Protein AF-A0A8H7WN00-F1 (afdb_monomer_lite)

Secondary structure (DSSP, 8-state):
--SSPPTT-TTHHHHHHHHHHHHHTT-TTS-EEEE-TT-HHHHHHHHHHS-TTSSS----EEEEEEEEESSSHHHHHS-HHHHHHHGGGTTGGGTTTSS-TTTT-S--EEEEEEEEEE-HHHHTTS-GGGHHHHHHHHHHHHHHHHHHHSS-EEES-S--SSS--GGG-HHHHHHTTSS---GGGG--HHHHHHHHHHHHHHHHHHHHHHHHHHHHHHHHHSTT----HHHHHHHHHHHHHHHHHHHHTTTTTTT-TTT--S-----SSHHHHHHHHHHHT---STTHHHHHHHHHHHHHHHHHHHT-

Radius of gyration: 21.71 Å; chains: 1; bounding box: 62×52×57 Å

pLDDT: mean 93.41, std 6.83, range [60.22, 98.75]

Foldseek 3Di:
DDPLDAAPDPCQLVVVLVVLVVVLVPPLAAAAEDECNQPVLVVLVSQQVPQCPDPGRNHHYEYEYEDDLAPDPVSLVEALVVVLVCLVCPPVSCPQLDDFCPRNRQYAYEHAEDWLDYYPSNVVVDDPVCVLVSSLSSQDSNQVSCVVGHLYYQYQPCADPPGCNPRNHPSVCVVSNSHDHPPQQQAFLVLLVVLLVVCVVCVVVLLVVLLVVVCVVCCVVPPPDDADSVLLSQLLVVLLVVQSCQQCCLSVCVVHPVSNGGGGGGRGSVSSVLSVVLVVVVDDDDRSRSNSNSNVSNNVSSCVSSVD

Structure (mmCIF, N/CA/C/O backbone):
data_AF-A0A8H7WN00-F1
#
_entry.id   AF-A0A8H7WN00-F1
#
loop_
_atom_site.group_PDB
_atom_site.id
_atom_site.type_symbol
_atom_site.label_atom_id
_atom_site.label_alt_id
_atom_site.label_comp_id
_atom_site.label_asym_id
_atom_site.label_entity_id
_atom_site.label_seq_id
_atom_site.pdbx_PDB_ins_code
_atom_site.Cartn_x
_atom_site.Cartn_y
_atom_site.Cartn_z
_atom_site.occupancy
_atom_site.B_iso_or_equiv
_atom_site.auth_seq_id
_atom_site.auth_comp_id
_atom_site.auth_asym_id
_atom_site.auth_atom_id
_atom_site.pdbx_PDB_model_num
ATOM 1 N N . ILE A 1 1 ? -13.847 -11.706 -2.036 1.00 94.50 1 ILE A N 1
ATOM 2 C CA . ILE A 1 1 ? -14.430 -13.018 -2.407 1.00 94.50 1 ILE A CA 1
ATOM 3 C C . ILE A 1 1 ? -15.392 -13.454 -1.311 1.00 94.50 1 ILE A C 1
ATOM 5 O O . ILE A 1 1 ? -16.588 -13.475 -1.560 1.00 94.50 1 ILE A O 1
ATOM 9 N N . VAL A 1 2 ? -14.895 -13.723 -0.102 1.00 96.56 2 VAL A N 1
ATOM 10 C CA . VAL A 1 2 ? -15.694 -14.001 1.103 1.00 96.56 2 VAL A CA 1
ATOM 11 C C . VAL A 1 2 ? -15.162 -13.122 2.234 1.00 96.56 2 VAL A C 1
ATOM 13 O O . VAL A 1 2 ? -13.945 -12.971 2.337 1.00 96.56 2 VAL A O 1
ATOM 16 N N . ASN A 1 3 ? -16.062 -12.524 3.023 1.00 97.44 3 ASN A N 1
ATOM 17 C CA . ASN A 1 3 ? -15.701 -11.734 4.202 1.00 97.44 3 ASN A CA 1
ATOM 18 C C . ASN A 1 3 ? -15.364 -12.651 5.382 1.00 97.44 3 ASN A C 1
ATOM 20 O O . ASN A 1 3 ? -16.066 -13.645 5.561 1.00 97.44 3 ASN A O 1
ATOM 24 N N . GLU A 1 4 ? -14.341 -12.298 6.167 1.00 96.94 4 GLU A N 1
ATOM 25 C CA . GLU A 1 4 ? -13.955 -12.977 7.419 1.00 96.94 4 GLU A CA 1
ATOM 26 C C . GLU A 1 4 ? -14.060 -14.508 7.351 1.00 96.94 4 GLU A C 1
ATOM 28 O O . GLU A 1 4 ? -14.779 -15.152 8.122 1.00 96.94 4 GLU A O 1
ATOM 33 N N . ALA A 1 5 ? -13.364 -15.104 6.379 1.00 97.00 5 ALA A N 1
ATOM 34 C CA . ALA A 1 5 ? -13.396 -16.546 6.203 1.00 97.00 5 ALA A CA 1
ATOM 35 C C . ALA A 1 5 ? -12.956 -17.254 7.494 1.00 97.00 5 ALA A C 1
ATOM 37 O O . ALA A 1 5 ? -12.095 -16.782 8.240 1.00 97.00 5 ALA A O 1
ATOM 38 N N . THR A 1 6 ? -13.570 -18.400 7.783 1.00 95.62 6 THR A N 1
ATOM 39 C CA . THR A 1 6 ? -13.264 -19.142 9.006 1.00 95.62 6 THR A CA 1
ATOM 40 C C . THR A 1 6 ? -11.813 -19.622 8.986 1.00 95.62 6 THR A C 1
ATOM 42 O O . THR A 1 6 ? -11.362 -20.234 8.017 1.00 95.62 6 THR A O 1
ATOM 45 N N . HIS A 1 7 ? -11.093 -19.371 10.079 1.00 94.62 7 HIS A N 1
ATOM 46 C CA . HIS A 1 7 ? -9.711 -19.807 10.248 1.00 94.62 7 HIS A CA 1
ATOM 47 C C . HIS A 1 7 ? -9.571 -21.322 10.017 1.00 94.62 7 HIS A C 1
ATOM 49 O O . HIS A 1 7 ? -10.347 -22.115 10.554 1.00 94.62 7 HIS A O 1
ATOM 55 N N . ASN A 1 8 ? -8.571 -21.721 9.223 1.00 92.69 8 ASN A N 1
ATOM 56 C CA . ASN A 1 8 ? -8.314 -23.110 8.817 1.00 92.69 8 ASN A CA 1
ATOM 57 C C . ASN A 1 8 ? -9.504 -23.834 8.151 1.00 92.69 8 ASN A C 1
ATOM 59 O O . ASN A 1 8 ? -9.601 -25.059 8.235 1.00 92.69 8 ASN A O 1
ATOM 63 N N . ALA A 1 9 ? -10.400 -23.110 7.472 1.00 95.81 9 ALA A N 1
ATOM 64 C CA . ALA A 1 9 ? -11.473 -23.732 6.702 1.00 95.81 9 ALA A CA 1
ATOM 65 C C . ALA A 1 9 ? -10.924 -24.668 5.608 1.00 95.81 9 ALA A C 1
ATOM 67 O O . ALA A 1 9 ? -10.105 -24.279 4.767 1.00 95.81 9 ALA A O 1
ATOM 68 N N . GLU A 1 10 ? -11.405 -25.913 5.604 1.00 96.25 10 GLU A N 1
ATOM 69 C CA . GLU A 1 10 ? -11.028 -26.911 4.607 1.00 96.25 10 GLU A CA 1
ATOM 70 C C . GLU A 1 10 ? -11.405 -26.435 3.196 1.00 96.25 10 GLU A C 1
ATOM 72 O O . GLU A 1 10 ? -12.505 -25.941 2.956 1.00 96.25 10 GLU A O 1
ATOM 77 N N . GLY A 1 11 ? -10.470 -26.554 2.250 1.00 95.81 11 GLY A N 1
ATOM 78 C CA . GLY A 1 11 ? -10.702 -26.186 0.852 1.00 95.81 11 GLY A CA 1
ATOM 79 C C . GLY A 1 11 ? -10.784 -24.681 0.566 1.00 95.81 11 GLY A C 1
ATOM 80 O O . GLY A 1 11 ? -10.957 -24.319 -0.594 1.00 95.81 11 GLY A O 1
ATOM 81 N N . MET A 1 12 ? -10.601 -23.795 1.554 1.00 96.88 12 MET A N 1
ATOM 82 C CA . MET A 1 12 ? -10.738 -22.338 1.376 1.00 96.88 12 MET A CA 1
ATOM 83 C C . MET A 1 12 ? -9.890 -21.782 0.223 1.00 96.88 12 MET A C 1
ATOM 85 O O . MET A 1 12 ? -10.403 -21.092 -0.655 1.00 96.88 12 MET A O 1
ATOM 89 N N . TYR A 1 13 ? -8.598 -22.116 0.180 1.00 95.25 13 TYR A N 1
ATOM 90 C CA . TYR A 1 13 ? -7.713 -21.649 -0.890 1.00 95.25 13 TYR A CA 1
ATOM 91 C C . TYR A 1 13 ? -8.034 -22.282 -2.251 1.00 95.25 13 TYR A C 1
ATOM 93 O O . TYR A 1 13 ? -7.852 -21.633 -3.276 1.00 95.25 13 TYR A O 1
ATOM 101 N N . ALA A 1 14 ? -8.555 -23.514 -2.281 1.00 95.00 14 ALA A N 1
ATOM 102 C CA . ALA A 1 14 ? -9.029 -24.129 -3.522 1.00 95.00 14 ALA A CA 1
ATOM 103 C C . ALA A 1 14 ? -10.274 -23.402 -4.054 1.00 95.00 14 ALA A C 1
ATOM 105 O O . ALA A 1 14 ? -10.347 -23.098 -5.241 1.00 95.00 14 ALA A O 1
ATOM 106 N N . PHE A 1 15 ? -11.196 -23.033 -3.161 1.00 96.44 15 PHE A N 1
ATOM 107 C CA . PHE A 1 15 ? -12.345 -22.198 -3.494 1.00 96.44 15 PHE A CA 1
ATOM 108 C C . PHE A 1 15 ? -11.920 -20.811 -4.007 1.00 96.44 15 PHE A C 1
ATOM 110 O O . PHE A 1 15 ? -12.461 -20.339 -5.006 1.00 96.44 15 PHE A O 1
ATOM 117 N N . TYR A 1 16 ? -10.919 -20.170 -3.391 1.00 95.88 16 TYR A N 1
ATOM 118 C CA . TYR A 1 16 ? -10.359 -18.920 -3.917 1.00 95.88 16 TYR A CA 1
ATOM 119 C C . TYR A 1 16 ? -9.787 -19.097 -5.330 1.00 95.88 16 TYR A C 1
ATOM 121 O O . TYR A 1 16 ? -10.091 -18.283 -6.199 1.00 95.88 16 TYR A O 1
ATOM 129 N N . GLU A 1 17 ? -9.030 -20.166 -5.600 1.00 93.19 17 GLU A N 1
ATOM 130 C CA . GLU A 1 17 ? -8.538 -20.461 -6.956 1.00 93.19 17 GLU A CA 1
ATOM 131 C C . GLU A 1 17 ? -9.669 -20.698 -7.966 1.00 93.19 17 GLU A C 1
ATOM 133 O O . GLU A 1 17 ? -9.582 -20.233 -9.104 1.00 93.19 17 GLU A O 1
ATOM 138 N N . ASP A 1 18 ? -10.739 -21.393 -7.575 1.00 94.69 18 ASP A N 1
ATOM 139 C CA . ASP A 1 18 ? -11.909 -21.614 -8.431 1.00 94.69 18 ASP A CA 1
ATOM 140 C C . ASP A 1 18 ? -12.580 -20.298 -8.821 1.00 94.69 18 ASP A C 1
ATOM 142 O O . ASP A 1 18 ? -12.849 -20.068 -10.002 1.00 94.69 18 ASP A O 1
ATOM 146 N N . VAL A 1 19 ? -12.783 -19.401 -7.853 1.00 95.69 19 VAL A N 1
ATOM 147 C CA . VAL A 1 19 ? -13.365 -18.077 -8.103 1.00 95.69 19 VAL A CA 1
ATOM 148 C C . VAL A 1 19 ? -12.446 -17.231 -8.982 1.00 95.69 19 VAL A C 1
ATOM 150 O O . VAL A 1 19 ? -12.920 -16.612 -9.932 1.00 95.69 19 VAL A O 1
ATOM 153 N N . VAL A 1 20 ? -11.135 -17.225 -8.718 1.00 93.56 20 VAL A N 1
ATOM 154 C CA . VAL A 1 20 ? -10.167 -16.497 -9.553 1.00 93.56 20 VAL A CA 1
ATOM 155 C C . VAL A 1 20 ? -10.193 -17.026 -10.991 1.00 93.56 20 VAL A C 1
ATOM 157 O O . VAL A 1 20 ? -10.271 -16.231 -11.925 1.00 93.56 20 VAL A O 1
ATOM 160 N N . ARG A 1 21 ? -10.188 -18.351 -11.190 1.00 92.00 21 ARG A N 1
ATOM 161 C CA . ARG A 1 21 ? -10.299 -18.965 -12.525 1.00 92.00 21 ARG A CA 1
ATOM 162 C C . ARG A 1 21 ? -11.590 -18.594 -13.234 1.00 92.00 21 ARG A C 1
ATOM 164 O O . ARG A 1 21 ? -11.557 -18.376 -14.441 1.00 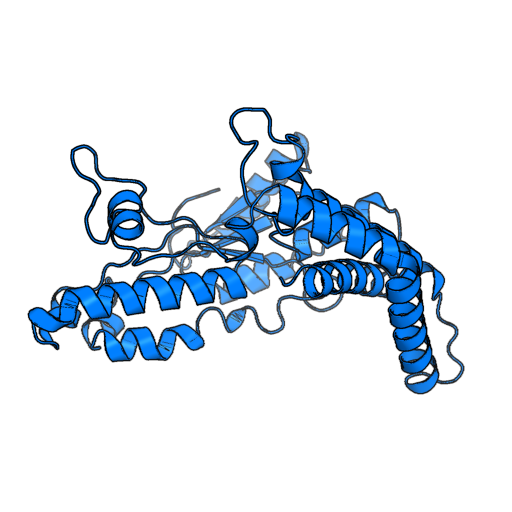92.00 21 ARG A O 1
ATOM 171 N N . GLU A 1 22 ? -12.706 -18.561 -12.517 1.00 94.88 22 GLU A N 1
ATOM 172 C CA . GLU A 1 22 ? -13.990 -18.223 -13.118 1.00 94.88 22 GLU A CA 1
ATOM 173 C C . GLU A 1 22 ? -14.041 -16.750 -13.530 1.00 94.88 22 GLU A C 1
ATOM 175 O O . GLU A 1 22 ? -14.368 -16.463 -14.676 1.00 94.88 22 GLU A O 1
ATOM 180 N N . VAL A 1 23 ? -13.632 -15.817 -12.664 1.00 94.88 23 VAL A N 1
ATOM 181 C CA . VAL A 1 23 ? -13.605 -14.382 -13.003 1.00 94.88 23 VAL A CA 1
ATOM 182 C C . VAL A 1 23 ? -12.651 -14.098 -14.166 1.00 94.88 23 VAL A C 1
ATOM 184 O O . VAL A 1 23 ? -13.000 -13.336 -15.066 1.00 94.88 23 VAL A O 1
ATOM 187 N N . ALA A 1 24 ? -11.491 -14.758 -14.206 1.00 91.88 24 ALA A N 1
ATOM 188 C CA . ALA A 1 24 ? -10.506 -14.606 -15.276 1.00 91.88 24 ALA A CA 1
ATOM 189 C C . ALA A 1 24 ? -11.047 -14.926 -16.675 1.00 91.88 24 ALA A C 1
ATOM 191 O O . ALA A 1 24 ? -10.579 -14.359 -17.659 1.00 91.88 24 ALA A O 1
ATOM 192 N N . ARG A 1 25 ? -12.043 -15.819 -16.783 1.00 92.69 25 ARG A N 1
ATOM 193 C CA . ARG A 1 25 ? -12.701 -16.132 -18.066 1.00 92.69 25 ARG A CA 1
ATOM 194 C C . ARG A 1 25 ? -13.445 -14.935 -18.650 1.00 92.69 25 ARG A C 1
ATOM 196 O O . ARG A 1 25 ? -13.684 -14.907 -19.854 1.00 92.69 25 ARG A O 1
ATOM 203 N N . TRP A 1 26 ? -13.818 -13.984 -17.799 1.00 94.12 26 TRP A N 1
ATOM 204 C CA . TRP A 1 26 ? -14.563 -12.787 -18.164 1.00 94.12 26 TRP A CA 1
ATOM 205 C C . TRP A 1 26 ? -13.652 -11.568 -18.250 1.00 94.12 26 TRP A C 1
ATOM 207 O O . TRP A 1 26 ? -13.698 -10.844 -19.241 1.00 94.12 26 TRP A O 1
ATOM 217 N N . ASP A 1 27 ? -12.822 -11.352 -17.228 1.00 91.62 27 ASP A N 1
ATOM 218 C CA . ASP A 1 27 ? -11.903 -10.221 -17.168 1.00 91.62 27 ASP A CA 1
ATOM 219 C C . ASP A 1 27 ? -10.721 -10.511 -16.226 1.00 91.62 27 ASP A C 1
ATOM 221 O O . ASP A 1 27 ? -10.849 -10.527 -14.998 1.00 91.62 27 ASP A O 1
ATOM 225 N N . GLU A 1 28 ? -9.537 -10.715 -16.811 1.00 89.56 28 GLU A N 1
ATOM 226 C CA . GLU A 1 28 ? -8.283 -10.937 -16.077 1.00 89.56 28 GLU A CA 1
ATOM 227 C C . GLU A 1 28 ? -7.739 -9.668 -15.392 1.00 89.56 28 GLU A C 1
ATOM 229 O O . GLU A 1 28 ? -6.763 -9.748 -14.646 1.00 89.56 28 GLU A O 1
ATOM 234 N N . SER A 1 29 ? -8.321 -8.491 -15.642 1.00 87.06 29 SER A N 1
ATOM 235 C CA . SER A 1 29 ? -7.868 -7.218 -15.068 1.00 87.06 29 SER A CA 1
ATOM 236 C C . SER A 1 29 ? -8.534 -6.868 -13.735 1.00 87.06 29 SER A C 1
ATOM 238 O O . SER A 1 29 ? -8.013 -6.026 -13.000 1.00 87.06 29 SER A O 1
ATOM 240 N N . ILE A 1 30 ? -9.649 -7.524 -13.390 1.00 91.75 30 ILE A N 1
ATOM 241 C CA . ILE A 1 30 ? -10.391 -7.244 -12.155 1.00 91.75 30 ILE A CA 1
ATOM 242 C C . ILE A 1 30 ? -9.562 -7.683 -10.937 1.00 91.75 30 ILE A C 1
ATOM 244 O O . ILE A 1 30 ? -9.227 -8.870 -10.835 1.00 91.75 30 ILE A O 1
ATOM 248 N N . PRO A 1 31 ? -9.260 -6.772 -9.990 1.00 92.38 31 PRO A N 1
ATOM 249 C CA . PRO A 1 31 ? -8.617 -7.135 -8.737 1.00 92.38 31 PRO A CA 1
ATOM 250 C C . PRO A 1 31 ? -9.580 -7.907 -7.831 1.00 92.38 31 PRO A C 1
ATOM 252 O O . PRO A 1 31 ? -10.729 -7.513 -7.627 1.00 92.38 31 PRO A O 1
ATOM 255 N N . LEU A 1 32 ? -9.094 -9.003 -7.255 1.00 95.06 32 LEU A N 1
ATOM 256 C CA . LEU A 1 32 ? -9.843 -9.880 -6.367 1.00 95.06 32 LEU A CA 1
ATOM 257 C C . LEU A 1 32 ? -9.265 -9.820 -4.956 1.00 95.06 32 LEU A C 1
ATOM 259 O O . LEU A 1 32 ? -8.071 -10.004 -4.748 1.00 95.06 32 LEU A O 1
ATOM 263 N N . TYR A 1 33 ? -10.136 -9.583 -3.982 1.00 97.19 33 TYR A N 1
ATOM 264 C CA . TYR A 1 33 ? -9.772 -9.461 -2.573 1.00 97.19 33 TYR A CA 1
ATOM 265 C C . TYR A 1 33 ? -10.103 -10.763 -1.851 1.00 97.19 33 TYR A C 1
ATOM 267 O O . TYR A 1 33 ? -11.236 -11.248 -1.958 1.00 97.19 33 TYR A O 1
ATOM 275 N N . ILE A 1 34 ? -9.145 -11.334 -1.129 1.00 97.56 34 ILE A N 1
ATOM 276 C CA . ILE A 1 34 ? -9.341 -12.540 -0.318 1.00 97.56 34 ILE A CA 1
ATOM 277 C C . ILE A 1 34 ? -9.220 -12.211 1.164 1.00 97.56 34 ILE A C 1
ATOM 279 O O . ILE A 1 34 ? -8.304 -11.499 1.546 1.00 97.56 34 ILE A O 1
ATOM 283 N N . SER A 1 35 ? -10.101 -12.760 1.998 1.00 98.19 35 SER A N 1
ATOM 284 C CA . SER A 1 35 ? -9.891 -12.714 3.446 1.00 98.19 35 SER A CA 1
ATOM 285 C C . SER A 1 35 ? -8.673 -13.567 3.804 1.00 98.19 35 SER A C 1
ATOM 287 O O . SER A 1 35 ? -8.519 -14.681 3.287 1.00 98.19 35 SER A O 1
ATOM 289 N N . ASP A 1 36 ? -7.834 -13.060 4.704 1.00 98.00 36 ASP A N 1
ATOM 290 C CA . ASP A 1 36 ? -6.709 -13.799 5.282 1.00 98.00 36 ASP A CA 1
ATOM 291 C C . ASP A 1 36 ? -7.120 -14.890 6.285 1.00 98.00 36 ASP A C 1
ATOM 293 O O . ASP A 1 36 ? -6.262 -15.627 6.769 1.00 98.00 36 ASP A O 1
ATOM 297 N N . ALA A 1 37 ? -8.417 -14.999 6.590 1.00 97.62 37 ALA A N 1
ATOM 298 C CA . ALA A 1 37 ? -8.979 -15.932 7.559 1.00 97.62 37 ALA A CA 1
ATOM 299 C C . ALA A 1 37 ? -8.296 -15.876 8.935 1.00 97.62 37 ALA A C 1
ATOM 301 O O . ALA A 1 37 ? -8.156 -16.907 9.599 1.00 97.62 37 ALA A O 1
ATOM 302 N N . TRP A 1 38 ? -7.865 -14.680 9.354 1.00 96.12 38 TRP A N 1
ATOM 303 C CA . TRP A 1 38 ? -7.135 -14.441 10.603 1.00 96.12 38 TRP A CA 1
ATOM 304 C C . TRP A 1 38 ? -5.731 -15.085 10.653 1.00 96.12 38 TRP A C 1
ATOM 306 O O . TRP A 1 38 ? -5.133 -15.164 11.724 1.00 96.12 38 TRP A O 1
ATOM 316 N N . ASP A 1 39 ? -5.183 -15.521 9.508 1.00 96.81 39 ASP A N 1
ATOM 317 C CA . ASP A 1 39 ? -3.802 -16.000 9.341 1.00 96.81 39 ASP A CA 1
ATOM 318 C C . ASP A 1 39 ? -3.136 -15.339 8.120 1.00 96.81 39 ASP A C 1
ATOM 320 O O . ASP A 1 39 ? -2.973 -15.919 7.035 1.00 96.81 39 ASP A O 1
ATOM 324 N N . LEU A 1 40 ? -2.689 -14.097 8.327 1.00 96.94 40 LEU A N 1
ATOM 325 C CA . LEU A 1 40 ? -1.997 -13.312 7.308 1.00 96.94 40 LEU A CA 1
ATOM 326 C C . LEU A 1 40 ? -0.765 -14.035 6.745 1.00 96.94 40 LEU A C 1
ATOM 328 O O . LEU A 1 40 ? -0.511 -13.986 5.543 1.00 96.94 40 LEU A O 1
ATOM 332 N N . LYS A 1 41 ? -0.001 -14.753 7.574 1.00 95.81 41 LYS A N 1
ATOM 333 C CA . LYS A 1 41 ? 1.222 -15.439 7.131 1.00 95.81 41 LYS A CA 1
ATOM 334 C C . LYS A 1 41 ? 0.919 -16.529 6.107 1.00 95.81 41 LYS A C 1
ATOM 336 O O . LYS A 1 41 ? 1.667 -16.697 5.138 1.00 95.81 41 LYS A O 1
ATOM 341 N N . THR A 1 42 ? -0.147 -17.297 6.306 1.00 95.69 42 THR A N 1
ATOM 342 C CA . THR A 1 42 ? -0.554 -18.322 5.339 1.00 95.69 42 THR A CA 1
ATOM 343 C C . THR A 1 42 ? -1.134 -17.697 4.075 1.00 95.69 42 THR A C 1
ATOM 345 O O . THR A 1 42 ? -0.761 -18.134 2.984 1.00 95.69 42 THR A O 1
ATOM 348 N N . ALA A 1 43 ? -1.915 -16.618 4.191 1.00 96.50 43 ALA A N 1
ATOM 349 C CA . ALA A 1 43 ? -2.399 -15.872 3.031 1.00 96.50 43 ALA A CA 1
ATOM 350 C C . ALA A 1 43 ? -1.249 -15.301 2.181 1.00 96.50 43 ALA A C 1
ATOM 352 O O . ALA A 1 43 ? -1.258 -15.461 0.963 1.00 96.50 43 ALA A O 1
ATOM 353 N N . LEU A 1 44 ? -0.215 -14.726 2.807 1.00 94.81 44 LEU A N 1
ATOM 354 C CA . LEU A 1 44 ? 0.987 -14.230 2.121 1.00 94.81 44 LEU A CA 1
ATOM 355 C C . LEU A 1 44 ? 1.708 -15.344 1.358 1.00 94.81 44 LEU A C 1
ATOM 357 O O . LEU A 1 44 ? 2.019 -15.185 0.179 1.00 94.81 44 LEU A O 1
ATOM 361 N N . ARG A 1 45 ? 1.935 -16.495 2.006 1.00 92.62 45 ARG A N 1
ATOM 362 C CA . ARG A 1 45 ? 2.574 -17.652 1.358 1.00 92.62 45 ARG A CA 1
ATOM 363 C C . ARG A 1 45 ? 1.767 -18.165 0.173 1.00 92.62 45 ARG A C 1
ATOM 365 O O . ARG A 1 45 ? 2.354 -18.478 -0.857 1.00 92.62 45 ARG A O 1
ATOM 372 N N . TRP A 1 46 ? 0.447 -18.262 0.319 1.00 92.62 46 TRP A N 1
ATOM 373 C CA . TRP A 1 46 ? -0.421 -18.696 -0.769 1.00 92.62 46 TRP A CA 1
ATOM 374 C C . TRP A 1 46 ? -0.374 -17.706 -1.937 1.00 92.62 46 TRP A C 1
ATOM 376 O O . TRP A 1 46 ? -0.108 -18.124 -3.061 1.00 92.62 46 TRP A O 1
ATOM 386 N N . THR A 1 47 ? -0.520 -16.402 -1.674 1.00 91.81 47 THR A N 1
ATOM 387 C CA . THR A 1 47 ? -0.476 -15.362 -2.712 1.00 91.81 47 THR A CA 1
ATOM 388 C C . THR A 1 47 ? 0.868 -15.344 -3.436 1.00 91.81 47 THR A C 1
ATOM 390 O O . THR A 1 47 ? 0.896 -15.333 -4.659 1.00 91.81 47 THR A O 1
ATOM 393 N N . ASN A 1 48 ? 1.989 -15.440 -2.718 1.00 89.00 48 ASN A N 1
ATOM 394 C CA . ASN A 1 48 ? 3.321 -15.472 -3.333 1.00 89.00 48 ASN A CA 1
ATOM 395 C C . ASN A 1 48 ? 3.632 -16.788 -4.065 1.00 89.00 48 ASN A C 1
ATOM 397 O O . ASN A 1 48 ? 4.474 -16.808 -4.962 1.00 89.00 48 ASN A O 1
ATOM 401 N N . GLY A 1 49 ? 2.934 -17.878 -3.734 1.00 86.75 49 GLY A N 1
ATOM 402 C CA . GLY A 1 49 ? 2.972 -19.124 -4.502 1.00 86.75 49 GLY A CA 1
ATOM 403 C C . GLY A 1 49 ? 2.283 -19.021 -5.869 1.00 86.75 49 GLY A C 1
ATOM 404 O O . GLY A 1 49 ? 2.521 -19.855 -6.745 1.00 86.75 49 GLY A O 1
ATOM 405 N N . ARG A 1 50 ? 1.457 -17.988 -6.089 1.00 80.88 50 ARG A N 1
ATOM 406 C CA . ARG A 1 50 ? 0.853 -17.689 -7.390 1.00 80.88 50 ARG A CA 1
ATOM 407 C C . ARG A 1 50 ? 1.925 -17.045 -8.263 1.00 80.88 50 ARG A C 1
ATOM 409 O O . ARG A 1 50 ? 2.145 -15.841 -8.225 1.00 80.88 50 ARG A O 1
ATOM 416 N N . HIS A 1 51 ? 2.653 -17.854 -9.027 1.00 67.31 51 HIS A N 1
ATOM 417 C CA . HIS A 1 51 ? 3.743 -17.342 -9.854 1.00 67.31 51 HIS A CA 1
ATOM 418 C C . HIS A 1 51 ? 3.235 -16.281 -10.855 1.00 67.31 51 HIS A C 1
ATOM 420 O O . HIS A 1 51 ? 2.449 -16.623 -11.744 1.00 67.31 51 HIS A O 1
ATOM 426 N N . PRO A 1 52 ? 3.722 -15.024 -10.797 1.00 60.22 52 PRO A N 1
ATOM 427 C CA . PRO A 1 52 ? 3.187 -13.914 -11.596 1.00 60.22 52 PRO A CA 1
ATOM 428 C C . PRO A 1 52 ? 3.349 -14.096 -13.114 1.00 60.22 52 PRO A C 1
ATOM 430 O O . PRO A 1 52 ? 2.648 -13.444 -13.888 1.00 60.22 52 PRO A O 1
ATOM 433 N N . PHE A 1 53 ? 4.251 -14.990 -13.535 1.00 64.62 53 PHE A N 1
ATOM 434 C CA . PHE A 1 53 ? 4.554 -15.308 -14.936 1.00 64.62 53 PHE A CA 1
ATOM 435 C C . PHE A 1 53 ? 4.201 -16.752 -15.328 1.00 64.62 53 PHE A C 1
ATOM 437 O O . PHE A 1 53 ? 4.585 -17.206 -16.407 1.00 64.62 53 PHE A O 1
ATOM 444 N N . GLY A 1 54 ? 3.500 -17.489 -14.461 1.00 64.44 54 GLY A N 1
ATOM 445 C CA . GLY A 1 54 ? 2.952 -18.801 -14.800 1.00 64.44 54 GLY A CA 1
ATOM 446 C C . GLY A 1 54 ? 1.772 -18.684 -15.770 1.00 64.44 54 GLY A C 1
ATOM 447 O O . GLY A 1 54 ? 1.157 -17.629 -15.895 1.00 64.44 54 GLY A O 1
ATOM 448 N N . GLY A 1 55 ? 1.404 -19.781 -16.438 1.00 60.22 55 GLY A N 1
ATOM 449 C CA . GLY A 1 55 ? 0.190 -19.865 -17.273 1.00 60.22 55 GLY A CA 1
ATOM 450 C C . GLY A 1 55 ? -1.128 -19.849 -16.480 1.00 60.22 55 GLY A C 1
ATOM 451 O O . GLY A 1 55 ? -2.143 -20.341 -16.964 1.00 60.22 55 GLY A O 1
ATOM 452 N N . THR A 1 56 ? -1.097 -19.361 -15.242 1.00 61.53 56 THR A N 1
ATOM 453 C CA . THR A 1 56 ? -2.225 -19.259 -14.317 1.00 61.53 56 THR A CA 1
ATOM 454 C C . THR A 1 56 ? -3.029 -17.978 -14.566 1.00 61.53 56 THR A C 1
ATOM 456 O O . THR A 1 56 ? -2.509 -17.038 -15.172 1.00 61.53 56 THR A O 1
ATOM 459 N N . PRO A 1 57 ? -4.287 -17.912 -14.088 1.00 64.12 57 PRO A N 1
ATOM 460 C CA . PRO A 1 57 ? -5.108 -16.710 -14.197 1.00 64.12 57 PRO A CA 1
ATOM 461 C C . PRO A 1 57 ? -4.393 -15.463 -13.671 1.00 64.12 57 PRO A C 1
ATOM 463 O O . PRO A 1 57 ? -3.764 -15.501 -12.611 1.00 64.12 57 PRO A O 1
ATOM 466 N N . LYS A 1 58 ? -4.500 -14.356 -14.410 1.00 75.94 58 LYS A N 1
ATOM 467 C CA . LYS A 1 58 ? -3.700 -13.145 -14.170 1.00 75.94 58 LYS A CA 1
ATOM 468 C C . LYS A 1 58 ? -4.367 -12.102 -13.282 1.00 75.94 58 LYS A C 1
ATOM 470 O O . LYS A 1 58 ? -3.729 -11.078 -13.030 1.00 75.94 58 LYS A O 1
ATOM 475 N N . ASN A 1 59 ? -5.585 -12.361 -12.793 1.00 89.81 59 ASN A N 1
ATOM 476 C CA . ASN A 1 59 ? -6.269 -11.445 -11.886 1.00 89.81 59 ASN A CA 1
ATOM 477 C C . ASN A 1 59 ? -5.341 -11.045 -10.738 1.00 89.81 59 ASN A C 1
ATOM 479 O O . ASN A 1 59 ? -4.763 -11.927 -10.089 1.00 89.81 59 ASN A O 1
ATOM 483 N N . PRO A 1 60 ? -5.192 -9.738 -10.476 1.00 90.25 60 PRO A N 1
ATOM 484 C CA . PRO A 1 60 ? -4.550 -9.281 -9.263 1.00 90.25 60 PRO A CA 1
ATOM 485 C C . PRO A 1 60 ? -5.253 -9.860 -8.044 1.00 90.25 60 PRO A C 1
ATOM 487 O O . PRO A 1 60 ? -6.478 -9.776 -7.953 1.00 90.25 60 PRO A O 1
ATOM 490 N N . VAL A 1 61 ? -4.492 -10.413 -7.105 1.00 93.00 61 VAL A N 1
ATOM 491 C CA . VAL A 1 61 ? -5.042 -10.865 -5.829 1.00 93.00 61 VAL A CA 1
ATOM 492 C C . VAL A 1 61 ? -4.477 -10.013 -4.707 1.00 93.00 61 VAL A C 1
ATOM 494 O O . VAL A 1 61 ? -3.264 -9.902 -4.549 1.00 93.00 61 VAL A O 1
ATOM 497 N N . LEU A 1 62 ? -5.373 -9.396 -3.943 1.00 95.31 62 LEU A N 1
ATOM 498 C CA . LEU A 1 62 ? -5.048 -8.614 -2.760 1.00 95.31 62 LEU A CA 1
ATOM 499 C C . LEU A 1 62 ? -5.542 -9.345 -1.521 1.00 95.31 62 LEU A C 1
ATOM 501 O O . LEU A 1 62 ? -6.631 -9.923 -1.518 1.00 95.31 62 LEU A O 1
ATOM 505 N N . ILE A 1 63 ? -4.741 -9.301 -0.465 1.00 97.62 63 ILE A N 1
ATOM 506 C CA . ILE A 1 63 ? -5.123 -9.857 0.825 1.00 97.62 63 ILE A CA 1
ATOM 507 C C . ILE A 1 63 ? -5.852 -8.771 1.602 1.00 97.62 63 ILE A C 1
ATOM 509 O O . ILE A 1 63 ? -5.330 -7.677 1.808 1.00 97.62 63 ILE A O 1
ATOM 513 N N . ASP A 1 64 ? -7.059 -9.091 2.024 1.00 98.38 64 ASP A N 1
ATOM 514 C CA . ASP A 1 64 ? -7.845 -8.320 2.960 1.00 98.38 64 ASP A CA 1
ATOM 515 C C . ASP A 1 64 ? -7.631 -8.882 4.369 1.00 98.38 64 ASP A C 1
ATOM 517 O O . ASP A 1 64 ? -7.863 -10.069 4.621 1.00 98.38 64 ASP A O 1
ATOM 521 N N . THR A 1 65 ? -7.127 -8.041 5.268 1.00 98.19 65 THR A N 1
ATOM 522 C CA . THR A 1 65 ? -6.867 -8.396 6.662 1.00 98.19 65 THR A CA 1
ATOM 523 C C . THR A 1 65 ? -7.559 -7.405 7.587 1.00 98.19 65 THR A C 1
ATOM 525 O O . THR A 1 65 ? -7.523 -6.191 7.370 1.00 98.19 65 THR A O 1
ATOM 528 N N . HIS A 1 66 ? -8.200 -7.913 8.635 1.00 98.12 66 HIS A N 1
ATOM 529 C CA . HIS A 1 66 ? -8.923 -7.087 9.598 1.00 98.12 66 HIS A CA 1
ATOM 530 C C . HIS A 1 66 ? -8.066 -6.879 10.849 1.00 98.12 66 HIS A C 1
ATOM 532 O O . HIS A 1 66 ? -7.320 -7.767 11.277 1.00 98.12 66 HIS A O 1
ATOM 538 N N . ARG A 1 67 ? -8.125 -5.683 11.439 1.00 97.44 67 ARG A N 1
ATOM 539 C CA . ARG A 1 67 ? -7.341 -5.325 12.628 1.00 97.44 67 ARG A CA 1
ATOM 540 C C . ARG A 1 67 ? -8.236 -4.738 13.705 1.00 97.44 67 ARG A C 1
ATOM 542 O O . ARG A 1 67 ? -8.665 -3.589 13.635 1.00 97.44 67 ARG A O 1
ATOM 549 N N . TYR A 1 68 ? -8.457 -5.546 14.737 1.00 97.19 68 TYR A N 1
ATOM 550 C CA . TYR A 1 68 ? -9.222 -5.190 15.921 1.00 97.19 68 TYR A CA 1
ATOM 551 C C . TYR A 1 68 ? -8.447 -5.517 17.185 1.00 97.19 68 TYR A C 1
ATOM 553 O O . TYR A 1 68 ? -7.729 -6.507 17.245 1.00 97.19 68 TYR A O 1
ATOM 561 N N . TYR A 1 69 ? -8.661 -4.695 18.209 1.00 96.94 69 TYR A N 1
ATOM 562 C CA . TYR A 1 69 ? -7.960 -4.784 19.490 1.00 96.94 69 TYR A CA 1
ATOM 563 C C . TYR A 1 69 ? -8.964 -4.808 20.652 1.00 96.94 69 TYR A C 1
ATOM 565 O O . TYR A 1 69 ? -8.779 -4.168 21.687 1.00 96.94 69 TYR A O 1
ATOM 573 N N . THR A 1 70 ? -10.098 -5.480 20.431 1.00 95.50 70 THR A N 1
ATOM 574 C CA . THR A 1 70 ? -11.237 -5.507 21.362 1.00 95.50 70 THR A CA 1
ATOM 575 C C . THR A 1 70 ? -11.813 -6.905 21.602 1.00 95.50 70 THR A C 1
ATOM 577 O O . THR A 1 70 ? -12.678 -7.059 22.461 1.00 95.50 70 THR A O 1
ATOM 580 N N . PHE A 1 71 ? -11.389 -7.927 20.852 1.00 93.38 71 PHE A N 1
ATOM 581 C CA . PHE A 1 71 ? -12.057 -9.236 20.869 1.00 93.38 71 PHE A CA 1
ATOM 582 C C . PHE A 1 71 ? -11.250 -10.337 21.555 1.00 93.38 71 PHE A C 1
ATOM 584 O O . PHE A 1 71 ? -11.855 -11.290 22.055 1.00 93.38 71 PHE A O 1
ATOM 591 N N . SER A 1 72 ? -9.921 -10.214 21.609 1.00 94.12 72 SER A N 1
ATOM 592 C CA . SER A 1 72 ? -9.056 -11.233 22.199 1.00 94.12 72 SER A CA 1
ATOM 593 C C . SER A 1 72 ? -8.839 -11.008 23.697 1.00 94.12 72 SER A C 1
ATOM 595 O O . SER A 1 72 ? -8.869 -9.881 24.196 1.00 94.12 72 SER A O 1
ATOM 597 N N . ASP A 1 73 ? -8.573 -12.089 24.429 1.00 96.25 73 ASP A N 1
ATOM 598 C CA . ASP A 1 73 ? -8.194 -11.993 25.843 1.00 96.25 73 ASP A CA 1
ATOM 599 C C . ASP A 1 73 ? -6.838 -11.300 26.026 1.00 96.25 73 ASP A C 1
ATOM 601 O O . ASP A 1 73 ? -6.613 -10.618 27.028 1.00 96.25 73 ASP A O 1
ATOM 605 N N . GLU A 1 74 ? -5.958 -11.408 25.028 1.00 95.81 74 GLU A N 1
ATOM 606 C CA . GLU A 1 74 ? -4.690 -10.689 24.988 1.00 95.81 74 GLU A CA 1
ATOM 607 C C . GLU A 1 74 ? -4.917 -9.169 25.010 1.00 95.81 74 GLU A C 1
ATOM 609 O O . GLU A 1 74 ? -4.302 -8.471 25.820 1.00 95.81 74 GLU A O 1
ATOM 614 N N . ASP A 1 75 ? -5.840 -8.650 24.197 1.00 96.12 75 ASP A N 1
ATOM 615 C CA . ASP A 1 75 ? -6.173 -7.218 24.173 1.00 96.12 75 ASP A CA 1
ATOM 616 C C . ASP A 1 75 ? -6.797 -6.759 25.495 1.00 96.12 75 ASP A C 1
ATOM 618 O O . ASP A 1 75 ? -6.395 -5.744 26.072 1.00 96.12 75 ASP A O 1
ATOM 622 N N . ARG A 1 76 ? -7.743 -7.546 26.023 1.00 97.38 76 ARG A N 1
ATOM 623 C CA . ARG A 1 76 ? -8.433 -7.271 27.298 1.00 97.38 76 ARG A CA 1
ATOM 624 C C . ARG A 1 76 ? -7.477 -7.228 28.489 1.00 97.38 76 ARG A C 1
ATOM 626 O O . ARG A 1 76 ? -7.722 -6.538 29.488 1.00 97.38 76 ARG A O 1
ATOM 633 N N . SER A 1 77 ? -6.377 -7.973 28.411 1.00 96.94 77 SER A N 1
ATOM 634 C CA . SER A 1 77 ? -5.353 -8.011 29.458 1.00 96.94 77 SER A CA 1
ATOM 635 C C . SER A 1 77 ? -4.461 -6.762 29.492 1.00 96.94 77 SER A C 1
ATOM 637 O O . SER A 1 77 ? -3.814 -6.507 30.508 1.00 96.94 77 SER A O 1
ATOM 639 N N . GLN A 1 78 ? -4.469 -5.951 28.432 1.00 97.88 78 GLN A N 1
ATOM 640 C CA . GLN A 1 78 ? -3.584 -4.801 28.256 1.00 97.88 78 GLN A CA 1
ATOM 641 C C . GLN A 1 78 ? -4.285 -3.467 28.532 1.00 97.88 78 GLN A C 1
ATOM 643 O O . GLN A 1 78 ? -5.505 -3.353 28.429 1.00 97.88 78 GLN A O 1
ATOM 648 N N . SER A 1 79 ? -3.511 -2.439 28.892 1.00 98.25 79 SER A N 1
ATOM 649 C CA . SER A 1 79 ? -3.961 -1.043 28.901 1.00 98.25 79 SER A CA 1
ATOM 650 C C . SER A 1 79 ? -3.938 -0.443 27.484 1.00 98.25 79 SER A C 1
ATOM 652 O O . SER A 1 79 ? -3.191 -0.926 26.626 1.00 98.25 79 SER A O 1
ATOM 654 N N . PRO A 1 80 ? -4.678 0.654 27.220 1.00 98.44 80 PRO A N 1
ATOM 655 C CA . PRO A 1 80 ? -4.630 1.343 25.930 1.00 98.44 80 PRO A CA 1
ATOM 656 C C . PRO A 1 80 ? -3.204 1.715 25.503 1.00 98.44 80 PRO A C 1
ATOM 658 O O . PRO A 1 80 ? -2.838 1.543 24.347 1.00 98.44 80 PRO A O 1
ATOM 661 N N . GLN A 1 81 ? -2.366 2.176 26.436 1.00 98.50 81 GLN A N 1
ATOM 662 C CA . GLN A 1 81 ? -0.979 2.560 26.166 1.00 98.50 81 GLN A CA 1
ATOM 663 C C . GLN A 1 81 ? -0.120 1.367 25.726 1.00 98.50 81 GLN A C 1
ATOM 665 O O . GLN A 1 81 ? 0.735 1.531 24.858 1.00 98.50 81 GLN A O 1
ATOM 670 N N . GLN A 1 82 ? -0.340 0.177 26.298 1.00 98.25 82 GLN A N 1
ATOM 671 C CA . GLN A 1 82 ? 0.368 -1.042 25.893 1.00 98.25 82 GLN A CA 1
ATOM 672 C C . GLN A 1 82 ? -0.012 -1.450 24.466 1.00 98.25 82 GLN A C 1
ATOM 674 O O . GLN A 1 82 ? 0.876 -1.696 23.650 1.00 98.25 82 GLN A O 1
ATOM 679 N N . ILE A 1 83 ? -1.309 -1.419 24.138 1.00 98.38 83 ILE A N 1
ATOM 680 C CA . ILE A 1 83 ? -1.798 -1.707 22.782 1.00 98.38 83 ILE A CA 1
ATOM 681 C C . ILE A 1 83 ? -1.224 -0.699 21.779 1.00 98.38 83 ILE A C 1
ATOM 683 O O . ILE A 1 83 ? -0.670 -1.102 20.760 1.00 98.38 83 ILE A O 1
ATOM 687 N N . ILE A 1 84 ? -1.277 0.602 22.088 1.00 98.50 84 ILE A N 1
ATOM 688 C CA . ILE A 1 84 ? -0.678 1.655 21.251 1.00 98.50 84 ILE A CA 1
ATOM 689 C C . ILE A 1 84 ? 0.819 1.394 21.034 1.00 98.50 84 ILE A C 1
ATOM 691 O O . ILE A 1 84 ? 1.311 1.527 19.915 1.00 98.50 84 ILE A O 1
ATOM 695 N N . GLY A 1 85 ? 1.540 0.996 22.087 1.00 97.69 85 GLY A N 1
ATOM 696 C CA . GLY A 1 85 ? 2.982 0.761 22.051 1.00 97.69 85 GLY A CA 1
ATOM 697 C C . GLY A 1 85 ? 3.423 -0.362 21.107 1.00 97.69 85 GLY A C 1
ATOM 698 O O . GLY A 1 85 ? 4.524 -0.284 20.565 1.00 97.69 85 GLY A O 1
ATOM 699 N N . ARG A 1 86 ? 2.580 -1.373 20.861 1.00 95.81 86 ARG A N 1
ATOM 700 C CA . ARG A 1 86 ? 2.912 -2.491 19.958 1.00 95.81 86 ARG A CA 1
ATOM 701 C C . ARG A 1 86 ? 2.482 -2.290 18.503 1.00 95.81 86 ARG A C 1
ATOM 703 O O . ARG A 1 86 ? 2.977 -3.009 17.643 1.00 95.81 86 ARG A O 1
ATOM 710 N N . LEU A 1 87 ? 1.656 -1.281 18.192 1.00 96.25 87 LEU A N 1
ATOM 711 C CA . LEU A 1 87 ? 1.215 -0.997 16.811 1.00 96.25 87 LEU A CA 1
ATOM 712 C C . LEU A 1 87 ? 2.382 -0.764 15.837 1.00 96.25 87 LEU A C 1
ATOM 714 O O . LEU A 1 87 ? 2.259 -1.003 14.636 1.00 96.25 87 LEU A O 1
ATOM 718 N N . GLY A 1 88 ? 3.537 -0.323 16.345 1.00 92.44 88 GLY A N 1
ATOM 719 C CA . GLY A 1 88 ? 4.757 -0.181 15.552 1.00 92.44 88 GLY A CA 1
ATOM 720 C C . GLY A 1 88 ? 5.219 -1.485 14.889 1.00 92.44 88 GLY A C 1
ATOM 721 O O . GLY A 1 88 ? 5.779 -1.416 13.795 1.00 92.44 88 GLY A O 1
ATOM 722 N N . ALA A 1 89 ? 4.924 -2.643 15.488 1.00 94.19 89 ALA A N 1
ATOM 723 C CA . ALA A 1 89 ? 5.305 -3.972 15.000 1.00 94.19 89 ALA A CA 1
ATOM 724 C C . ALA A 1 89 ? 4.232 -4.649 14.124 1.00 94.19 89 ALA A C 1
ATOM 726 O O . ALA A 1 89 ? 4.457 -5.727 13.587 1.00 94.19 89 ALA A O 1
ATOM 727 N N . GLU A 1 90 ? 3.065 -4.024 13.935 1.00 96.12 90 GLU A N 1
ATOM 728 C CA . GLU A 1 90 ? 2.017 -4.591 13.077 1.00 96.12 90 GLU A CA 1
ATOM 729 C C . GLU A 1 90 ? 2.503 -4.797 11.634 1.00 96.12 90 GLU A C 1
ATOM 731 O O . GLU A 1 90 ? 3.333 -4.037 11.120 1.00 96.12 90 GLU A O 1
ATOM 736 N N . LEU A 1 91 ? 1.956 -5.802 10.951 1.00 95.38 91 LEU A N 1
ATOM 737 C CA . LEU A 1 91 ? 2.286 -6.127 9.556 1.00 95.38 91 LEU A CA 1
ATOM 738 C C . LEU A 1 91 ? 3.782 -6.394 9.309 1.00 95.38 91 LEU A C 1
ATOM 740 O O . LEU A 1 91 ? 4.270 -6.234 8.186 1.00 95.38 91 LEU A O 1
ATOM 744 N N . GLU A 1 92 ? 4.546 -6.777 10.332 1.00 94.19 92 GLU A N 1
ATOM 745 C CA . GLU A 1 92 ? 5.938 -7.194 10.156 1.00 94.19 92 GLU A CA 1
ATOM 746 C C . GLU A 1 92 ? 6.063 -8.430 9.259 1.00 94.19 92 GLU A C 1
ATOM 748 O O . GLU A 1 92 ? 7.090 -8.584 8.596 1.00 94.19 92 GLU A O 1
ATOM 753 N N . GLU A 1 93 ? 5.005 -9.235 9.139 1.00 94.00 93 GLU A N 1
ATOM 754 C CA . GLU A 1 93 ? 4.903 -10.390 8.245 1.00 94.00 93 GLU A CA 1
ATOM 755 C C . GLU A 1 93 ? 5.067 -10.019 6.765 1.00 94.00 93 GLU A C 1
ATOM 757 O O . GLU A 1 93 ? 5.486 -10.858 5.967 1.00 94.00 93 GLU A O 1
ATOM 762 N N . LEU A 1 94 ? 4.799 -8.763 6.387 1.00 91.94 94 LEU A N 1
ATOM 763 C CA . LEU A 1 94 ? 5.065 -8.264 5.034 1.00 91.94 94 LEU A CA 1
ATOM 764 C C . LEU A 1 94 ? 6.561 -8.180 4.720 1.00 91.94 94 LEU A C 1
ATOM 766 O O . LEU A 1 94 ? 6.960 -8.219 3.557 1.00 91.94 94 LEU A O 1
ATOM 770 N N . SER A 1 95 ? 7.412 -8.082 5.742 1.00 90.44 95 SER A N 1
ATOM 771 C CA . SER A 1 95 ? 8.851 -7.916 5.557 1.00 90.44 95 SER A CA 1
ATOM 772 C C . SER A 1 95 ? 9.439 -9.162 4.891 1.00 90.44 95 SER A C 1
ATOM 774 O O . SER A 1 95 ? 9.404 -10.258 5.443 1.00 90.44 95 SER A O 1
ATOM 776 N N . GLY A 1 96 ? 9.975 -8.989 3.681 1.00 86.94 96 GLY A N 1
ATOM 777 C CA . GLY A 1 96 ? 10.473 -10.092 2.851 1.00 86.94 96 GLY A CA 1
ATOM 778 C C . GLY A 1 96 ? 9.430 -10.722 1.920 1.00 86.94 96 GLY A C 1
ATOM 779 O O . GLY A 1 96 ? 9.810 -11.536 1.088 1.00 86.94 96 GLY A O 1
ATOM 780 N N . ASN A 1 97 ? 8.161 -10.310 1.999 1.00 86.38 97 ASN A N 1
ATOM 781 C CA . ASN A 1 97 ? 7.084 -10.703 1.079 1.00 86.38 97 ASN A CA 1
ATOM 782 C C . ASN A 1 97 ? 6.708 -9.585 0.085 1.00 86.38 97 ASN A C 1
ATOM 784 O O . ASN A 1 97 ? 5.779 -9.757 -0.696 1.00 86.38 97 ASN A O 1
ATOM 788 N N . GLU A 1 98 ? 7.413 -8.448 0.120 1.00 84.94 98 GLU A N 1
ATOM 789 C CA . GLU A 1 98 ? 7.163 -7.267 -0.716 1.00 84.94 98 GLU A CA 1
ATOM 790 C C . GLU A 1 98 ? 8.461 -6.660 -1.274 1.00 84.94 98 GLU A C 1
ATOM 792 O O . GLU A 1 98 ? 9.531 -6.746 -0.655 1.00 84.94 98 GLU A O 1
ATOM 797 N N . GLY A 1 99 ? 8.370 -5.985 -2.421 1.00 81.81 99 GLY A N 1
ATOM 798 C CA . GLY A 1 99 ? 9.428 -5.128 -2.956 1.00 81.81 99 GLY A CA 1
ATOM 799 C C . GLY A 1 99 ? 10.160 -5.676 -4.179 1.00 81.81 99 GLY A C 1
ATOM 800 O O . GLY A 1 99 ? 10.994 -4.954 -4.726 1.00 81.81 99 GLY A O 1
ATOM 801 N N . SER A 1 100 ? 9.861 -6.902 -4.619 1.00 84.19 100 SER A N 1
ATOM 802 C CA . SER A 1 100 ? 10.266 -7.405 -5.935 1.00 84.19 100 SER A CA 1
ATOM 803 C C . SER A 1 100 ? 9.498 -8.675 -6.325 1.00 84.19 100 SER A C 1
ATOM 805 O O . SER A 1 100 ? 9.397 -9.626 -5.548 1.00 84.19 100 SER A O 1
ATOM 807 N N . LEU A 1 101 ? 8.971 -8.705 -7.551 1.00 85.06 101 LEU A N 1
ATOM 808 C CA . LEU A 1 101 ? 8.115 -9.793 -8.034 1.00 85.06 101 LEU A CA 1
ATOM 809 C C . LEU A 1 101 ? 8.877 -11.101 -8.251 1.00 85.06 101 LEU A C 1
ATOM 811 O O . LEU A 1 101 ? 8.293 -12.179 -8.143 1.00 85.06 101 LEU A O 1
ATOM 815 N N . GLY A 1 102 ? 10.163 -11.010 -8.601 1.00 78.19 102 GLY A N 1
ATOM 816 C CA . GLY A 1 102 ? 10.978 -12.172 -8.958 1.00 78.19 102 GLY A CA 1
ATOM 817 C C . GLY A 1 102 ? 11.421 -13.023 -7.766 1.00 78.19 102 GLY A C 1
ATOM 818 O O . GLY A 1 102 ? 11.537 -14.238 -7.904 1.00 78.19 102 GLY A O 1
ATOM 819 N N . ASP A 1 103 ? 11.671 -12.405 -6.611 1.00 79.00 103 ASP A N 1
ATOM 820 C CA . ASP A 1 103 ? 12.226 -13.048 -5.409 1.00 79.00 103 ASP A CA 1
ATOM 821 C C . ASP A 1 103 ? 11.258 -13.051 -4.216 1.00 79.00 103 ASP A C 1
ATOM 823 O O . ASP A 1 103 ? 11.291 -13.991 -3.422 1.00 79.00 103 ASP A O 1
ATOM 827 N N . ARG A 1 104 ? 10.397 -12.035 -4.080 1.00 82.69 104 ARG A N 1
ATOM 828 C CA . ARG A 1 104 ? 9.507 -11.864 -2.914 1.00 82.69 104 ARG A CA 1
ATOM 829 C C . ARG A 1 104 ? 8.033 -12.080 -3.228 1.00 82.69 104 ARG A C 1
ATOM 831 O O . ARG A 1 104 ? 7.260 -12.308 -2.304 1.00 82.69 104 ARG A O 1
ATOM 838 N N . GLY A 1 105 ? 7.667 -12.066 -4.509 1.00 82.94 105 GLY A N 1
ATOM 839 C CA . GLY A 1 105 ? 6.311 -12.311 -4.991 1.00 82.94 105 GLY A CA 1
ATOM 840 C C . GLY A 1 105 ? 5.464 -11.043 -5.107 1.00 82.94 105 GLY A C 1
ATOM 841 O O . GLY A 1 105 ? 5.979 -9.929 -5.149 1.00 82.94 105 GLY A O 1
ATOM 842 N N . GLU A 1 106 ? 4.151 -11.229 -5.239 1.00 86.06 106 GLU A N 1
ATOM 843 C CA . GLU A 1 106 ? 3.187 -10.168 -5.566 1.00 86.06 106 GLU A CA 1
ATOM 844 C C . GLU A 1 106 ? 2.283 -9.755 -4.402 1.00 86.06 106 GLU A C 1
ATOM 846 O O . GLU A 1 106 ? 1.368 -8.950 -4.586 1.00 86.06 106 GLU A O 1
ATOM 851 N N . ALA A 1 107 ? 2.504 -10.316 -3.213 1.00 89.56 107 ALA A N 1
ATOM 852 C CA . ALA A 1 107 ? 1.614 -10.112 -2.090 1.00 89.56 107 ALA A CA 1
ATOM 853 C C . ALA A 1 107 ? 1.514 -8.636 -1.678 1.00 89.56 107 ALA A C 1
ATOM 855 O O . ALA A 1 107 ? 2.500 -7.939 -1.428 1.00 89.56 107 ALA A O 1
ATOM 856 N N . GLN A 1 108 ? 0.272 -8.174 -1.565 1.00 92.75 108 GLN A N 1
ATOM 857 C CA . GLN A 1 108 ? -0.090 -6.867 -1.037 1.00 92.75 108 GLN A CA 1
ATOM 858 C C . GLN A 1 108 ? -1.305 -7.007 -0.133 1.00 92.75 108 GLN A C 1
ATOM 860 O O . GLN A 1 108 ? -2.181 -7.842 -0.371 1.00 92.75 108 GLN A O 1
ATOM 865 N N . VAL A 1 109 ? -1.344 -6.165 0.895 1.00 96.31 109 VAL A N 1
ATOM 866 C CA . VAL A 1 109 ? -2.380 -6.185 1.924 1.00 96.31 109 VAL A CA 1
ATOM 867 C C . VAL A 1 109 ? -3.157 -4.880 1.924 1.00 96.31 109 VAL A C 1
ATOM 869 O O . VAL A 1 109 ? -2.591 -3.795 1.770 1.00 96.31 109 VAL A O 1
ATOM 872 N N . ILE A 1 110 ? -4.455 -5.006 2.145 1.00 97.44 110 ILE A N 1
ATOM 873 C CA . ILE A 1 110 ? -5.385 -3.939 2.475 1.00 97.44 110 ILE A CA 1
ATOM 874 C C . ILE A 1 110 ? -5.918 -4.215 3.876 1.00 97.44 110 ILE A C 1
ATOM 876 O O . ILE A 1 110 ? -6.226 -5.357 4.208 1.00 97.44 110 ILE A O 1
ATOM 880 N N . ILE A 1 111 ? -6.030 -3.168 4.692 1.00 98.12 111 ILE A N 1
ATOM 881 C CA . ILE A 1 111 ? -6.755 -3.266 5.961 1.00 98.12 111 ILE A CA 1
ATOM 882 C C . ILE A 1 111 ? -8.241 -3.052 5.666 1.00 98.12 111 ILE A C 1
ATOM 884 O O . ILE A 1 111 ? -8.679 -1.901 5.618 1.00 98.12 111 ILE A O 1
ATOM 888 N N . GLY A 1 112 ? -9.005 -4.107 5.380 1.00 98.00 112 GLY A N 1
ATOM 889 C CA . GLY A 1 112 ? -10.420 -3.972 5.001 1.00 98.00 112 GLY A CA 1
ATOM 890 C C . GLY A 1 112 ? -11.323 -3.566 6.149 1.00 98.00 112 GLY A C 1
ATOM 891 O O . GLY A 1 112 ? -12.332 -2.905 5.920 1.00 98.00 112 GLY A O 1
ATOM 892 N N . GLU A 1 113 ? -10.932 -3.866 7.387 1.00 98.56 113 GLU A N 1
ATOM 893 C CA . GLU A 1 113 ? -11.668 -3.420 8.562 1.00 98.56 113 GLU A CA 1
ATOM 894 C C . GLU A 1 113 ? -10.724 -3.077 9.721 1.00 98.56 113 GLU A C 1
ATOM 896 O O . GLU A 1 113 ? -9.835 -3.847 10.092 1.00 98.56 113 GLU A O 1
ATOM 901 N N . TRP A 1 114 ? -10.917 -1.890 10.298 1.00 98.31 114 TRP A N 1
ATOM 902 C CA . TRP A 1 114 ? -10.283 -1.439 11.541 1.00 98.31 114 TRP A CA 1
ATOM 903 C C . TRP A 1 114 ? -11.124 -0.341 12.203 1.00 98.31 114 TRP A C 1
ATOM 905 O O . TRP A 1 114 ? -11.922 0.315 11.534 1.00 98.31 114 TRP A O 1
ATOM 915 N N . SER A 1 115 ? -10.959 -0.111 13.508 1.00 98.00 115 SER A N 1
ATOM 916 C CA . SER A 1 115 ? -11.680 0.953 14.227 1.00 98.00 115 SER A CA 1
ATOM 917 C C . SER A 1 115 ? -10.853 1.559 15.369 1.00 98.00 115 SER A C 1
ATOM 919 O O . SER A 1 115 ? -9.725 1.142 15.637 1.00 98.00 115 SER A O 1
ATOM 921 N N . CYS A 1 116 ? -11.407 2.556 16.065 1.00 98.12 116 CYS A N 1
ATOM 922 C CA . CYS A 1 116 ? -10.782 3.166 17.246 1.00 98.12 116 CYS A CA 1
ATOM 923 C C . CYS A 1 116 ? -11.240 2.530 18.571 1.00 98.12 116 CYS A C 1
ATOM 925 O O . CYS A 1 116 ? -11.016 3.107 19.637 1.00 98.12 116 CYS A O 1
ATOM 927 N N . VAL A 1 117 ? -11.915 1.382 18.517 1.00 97.12 117 VAL A N 1
ATOM 928 C CA . VAL A 1 117 ? -12.546 0.756 19.685 1.00 97.12 117 VAL A CA 1
ATOM 929 C C . VAL A 1 117 ? -11.540 -0.116 20.415 1.00 97.12 117 VAL A C 1
ATOM 931 O O . VAL A 1 117 ? -10.816 -0.898 19.801 1.00 97.12 117 VAL A O 1
ATOM 934 N N . LEU A 1 118 ? -11.561 -0.012 21.739 1.00 97.75 118 LEU A N 1
ATOM 935 C CA . LEU A 1 118 ? -10.912 -0.947 22.652 1.00 97.75 118 LEU A CA 1
ATOM 936 C C . LEU A 1 118 ? -11.957 -1.526 23.608 1.00 97.75 118 LEU A C 1
ATOM 938 O O . LEU A 1 118 ? -12.996 -0.906 23.859 1.00 97.75 118 LEU A O 1
ATOM 942 N N . ASP A 1 119 ? -11.662 -2.699 24.163 1.00 97.69 119 ASP A N 1
ATOM 943 C CA . ASP A 1 119 ? -12.567 -3.395 25.076 1.00 97.69 119 ASP A CA 1
ATOM 944 C C . ASP A 1 119 ? -12.791 -2.596 26.378 1.00 97.69 119 ASP A C 1
ATOM 946 O O . ASP A 1 119 ? -11.929 -1.848 26.850 1.00 97.69 119 ASP A O 1
ATOM 950 N N . GLY A 1 120 ? -13.957 -2.771 27.005 1.00 96.75 120 GLY A N 1
ATOM 951 C CA . GLY A 1 120 ? -14.267 -2.139 28.290 1.00 96.75 120 GLY A CA 1
ATOM 952 C C . GLY A 1 120 ? -13.281 -2.512 29.405 1.00 96.75 120 GLY A C 1
ATOM 953 O O . GLY A 1 120 ? -12.966 -1.670 30.245 1.00 96.75 120 GLY A O 1
ATOM 954 N N . GLN A 1 121 ? -12.744 -3.735 29.396 1.00 97.62 121 GLN A N 1
ATOM 955 C CA . GLN A 1 121 ? -11.713 -4.183 30.335 1.00 97.62 121 GLN A CA 1
ATOM 956 C C . GLN A 1 121 ? -10.387 -3.458 30.117 1.00 97.62 121 GLN A C 1
ATOM 958 O O . GLN A 1 121 ? -9.727 -3.104 31.091 1.00 97.62 121 GLN A O 1
ATOM 963 N N . THR A 1 122 ? -10.026 -3.184 28.863 1.00 97.88 122 THR A N 1
ATOM 964 C CA . THR A 1 122 ? -8.867 -2.358 28.509 1.00 97.88 122 THR A CA 1
ATOM 965 C C . THR A 1 122 ? -9.061 -0.935 29.035 1.00 97.88 122 THR A C 1
ATOM 967 O O . THR A 1 122 ? -8.183 -0.401 29.716 1.00 97.88 122 THR A O 1
ATOM 970 N N . TRP A 1 123 ? -10.241 -0.338 28.825 1.00 97.00 123 TRP A N 1
ATOM 971 C CA . TRP A 1 123 ? -10.559 0.993 29.358 1.00 97.00 123 TRP A CA 1
ATOM 972 C C . TRP A 1 123 ? -10.600 1.051 30.887 1.00 97.00 123 TRP A C 1
ATOM 974 O O . TRP A 1 123 ? -10.188 2.054 31.462 1.00 97.00 123 TRP A O 1
ATOM 984 N N . GLY A 1 124 ? -11.010 -0.028 31.558 1.00 97.31 124 GLY A N 1
ATOM 985 C CA . GLY A 1 124 ? -11.016 -0.129 33.022 1.00 97.31 124 GLY A CA 1
ATOM 986 C C . GLY A 1 124 ? -9.631 -0.036 33.679 1.00 97.31 124 GLY A C 1
ATOM 987 O O . GLY A 1 124 ? -9.541 0.021 34.904 1.00 97.31 124 GLY A O 1
ATOM 988 N N . ARG A 1 125 ? -8.548 -0.016 32.888 1.00 97.44 125 ARG A N 1
ATOM 989 C CA . ARG A 1 125 ? -7.155 0.099 33.359 1.00 97.44 125 ARG A CA 1
ATOM 990 C C . ARG A 1 125 ? -6.618 1.527 33.381 1.00 97.44 125 ARG A C 1
ATOM 992 O O . ARG A 1 125 ? -5.495 1.733 33.833 1.00 97.44 125 ARG A O 1
ATOM 999 N N . VAL A 1 126 ? -7.383 2.495 32.887 1.00 97.44 126 VAL A N 1
ATOM 1000 C CA . VAL A 1 126 ? -7.022 3.919 32.878 1.00 97.44 126 VAL A CA 1
ATOM 1001 C C . VAL A 1 126 ? -8.129 4.739 33.517 1.00 97.44 126 VAL A C 1
ATOM 1003 O O . VAL A 1 126 ? -9.248 4.257 33.709 1.00 97.44 126 VAL A O 1
ATOM 1006 N N . ARG A 1 127 ? -7.831 5.988 33.871 1.00 97.56 127 ARG A N 1
ATOM 1007 C CA . ARG A 1 127 ? -8.869 6.861 34.412 1.00 97.56 127 ARG A CA 1
ATOM 1008 C C . ARG A 1 127 ? -9.783 7.356 33.282 1.00 97.56 127 ARG A C 1
ATOM 1010 O O . ARG A 1 127 ? -9.283 7.600 32.180 1.00 97.56 127 ARG A O 1
ATOM 1017 N N . PRO A 1 128 ? -11.096 7.537 33.519 1.00 96.69 128 PRO A N 1
ATOM 1018 C CA . PRO A 1 128 ? -12.031 7.972 32.479 1.00 96.69 128 PRO A CA 1
ATOM 1019 C C . PRO A 1 128 ? -11.613 9.259 31.754 1.00 96.69 128 PRO A C 1
ATOM 1021 O O . PRO A 1 128 ? -11.797 9.366 30.544 1.00 96.69 128 PRO A O 1
ATOM 1024 N N . GLU A 1 129 ? -10.994 10.209 32.459 1.00 97.56 129 GLU A N 1
ATOM 1025 C CA . GLU A 1 129 ? -10.502 11.471 31.897 1.00 97.56 129 GLU A CA 1
ATOM 1026 C C . GLU A 1 129 ? -9.361 11.306 30.878 1.00 97.56 129 GLU A C 1
ATOM 1028 O O . GLU A 1 129 ? -9.096 12.212 30.089 1.00 97.56 129 GLU A O 1
ATOM 1033 N N . GLU A 1 130 ? -8.682 10.157 30.859 1.00 97.44 130 GLU A N 1
ATOM 1034 C CA . GLU A 1 130 ? -7.610 9.877 29.902 1.00 97.44 130 GLU A CA 1
ATOM 1035 C C . GLU A 1 130 ? -8.135 9.344 28.565 1.00 97.44 130 GLU A C 1
ATOM 1037 O O . GLU A 1 130 ? -7.393 9.341 27.576 1.00 97.44 130 GLU A O 1
ATOM 1042 N N . LYS A 1 131 ? -9.395 8.890 28.529 1.00 96.88 131 LYS A N 1
ATOM 1043 C CA . LYS A 1 131 ? -9.956 8.111 27.424 1.00 96.88 131 LYS A CA 1
ATOM 1044 C C . LYS A 1 131 ? -9.859 8.840 26.088 1.00 96.88 131 LYS A C 1
ATOM 1046 O O . LYS A 1 131 ? -9.255 8.307 25.163 1.00 96.88 131 LYS A O 1
ATOM 1051 N N . ASP A 1 132 ? -10.378 10.063 25.992 1.00 96.88 132 ASP A N 1
ATOM 1052 C CA . ASP A 1 132 ? -10.425 10.801 24.721 1.00 96.88 132 ASP A CA 1
ATOM 1053 C C . ASP A 1 132 ? -9.028 10.988 24.116 1.00 96.88 132 ASP A C 1
ATOM 1055 O O . ASP A 1 132 ? -8.804 10.705 22.938 1.00 96.88 132 ASP A O 1
ATOM 1059 N N . ARG A 1 133 ? -8.051 11.368 24.948 1.00 98.19 133 ARG A N 1
ATOM 1060 C CA . ARG A 1 133 ? -6.652 11.528 24.529 1.00 98.19 133 ARG A CA 1
ATOM 1061 C C . ARG A 1 133 ? -6.061 10.213 24.011 1.00 98.19 133 ARG A C 1
ATOM 1063 O O . ARG A 1 133 ? -5.290 10.226 23.051 1.00 98.19 133 ARG A O 1
ATOM 1070 N N . LEU A 1 134 ? -6.379 9.094 24.660 1.00 98.50 134 LEU A N 1
ATOM 1071 C CA . LEU A 1 134 ? -5.880 7.772 24.279 1.00 98.50 134 LEU A CA 1
ATOM 1072 C C . LEU A 1 134 ? -6.549 7.253 23.004 1.00 98.50 134 LEU A C 1
ATOM 1074 O O . LEU A 1 134 ? -5.852 6.683 22.171 1.00 98.50 134 LEU A O 1
ATOM 1078 N N . VAL A 1 135 ? -7.841 7.522 22.793 1.00 98.44 135 VAL A N 1
ATOM 1079 C CA . VAL A 1 135 ? -8.524 7.230 21.521 1.00 98.44 135 VAL A CA 1
ATOM 1080 C C . VAL A 1 135 ? -7.857 7.993 20.372 1.00 98.44 135 VAL A C 1
ATOM 1082 O O . VAL A 1 135 ? -7.568 7.398 19.335 1.00 98.44 135 VAL A O 1
ATOM 1085 N N . THR A 1 136 ? -7.526 9.278 20.559 1.00 98.56 136 THR A N 1
ATOM 1086 C CA . THR A 1 136 ? -6.781 10.052 19.550 1.00 98.56 136 THR A CA 1
ATOM 1087 C C . THR A 1 136 ? -5.416 9.434 19.246 1.00 98.56 136 THR A C 1
ATOM 1089 O O . THR A 1 136 ? -5.043 9.303 18.082 1.00 98.56 136 THR A O 1
ATOM 1092 N N . GLN A 1 137 ? -4.651 9.053 20.274 1.00 98.44 137 GLN A N 1
ATOM 1093 C CA . GLN A 1 137 ? -3.334 8.432 20.079 1.00 98.44 137 GLN A CA 1
ATOM 1094 C C . GLN A 1 137 ? -3.443 7.092 19.353 1.00 98.44 137 GLN A C 1
ATOM 1096 O O . GLN A 1 137 ? -2.677 6.836 18.427 1.00 98.44 137 GLN A O 1
ATOM 1101 N N . PHE A 1 138 ? -4.420 6.273 19.734 1.00 98.50 138 PHE A N 1
ATOM 1102 C CA . PHE A 1 138 ? -4.663 4.969 19.138 1.00 98.50 138 PHE A CA 1
ATOM 1103 C C . PHE A 1 138 ? -5.075 5.067 17.667 1.00 98.50 138 PHE A C 1
ATOM 1105 O O . PHE A 1 138 ? -4.456 4.428 16.816 1.00 98.50 138 PHE A O 1
ATOM 1112 N N . GLY A 1 139 ? -6.048 5.921 17.342 1.00 98.19 139 GLY A N 1
ATOM 1113 C CA . GLY A 1 139 ? -6.486 6.138 15.963 1.00 98.19 139 GLY A CA 1
ATOM 1114 C C . GLY A 1 139 ? -5.374 6.683 15.061 1.00 98.19 139 GLY A C 1
ATOM 1115 O O . GLY A 1 139 ? -5.226 6.232 13.922 1.00 98.19 139 GLY A O 1
ATOM 1116 N N . ARG A 1 140 ? -4.531 7.596 15.566 1.00 97.75 140 ARG A N 1
ATOM 1117 C CA . ARG A 1 140 ? -3.399 8.155 14.807 1.00 97.75 140 ARG A CA 1
ATOM 1118 C C . ARG A 1 140 ? -2.272 7.154 14.605 1.00 97.75 140 ARG A C 1
ATOM 1120 O O . ARG A 1 140 ? -1.731 7.091 13.505 1.00 97.75 140 ARG A O 1
ATOM 1127 N N . ALA A 1 141 ? -1.942 6.364 15.625 1.00 97.62 141 ALA A N 1
ATOM 1128 C CA . ALA A 1 141 ? -0.927 5.320 15.515 1.00 97.62 141 ALA A CA 1
ATOM 1129 C C . ALA A 1 141 ? -1.330 4.266 14.472 1.00 97.62 141 ALA A C 1
ATOM 1131 O O . ALA A 1 141 ? -0.532 3.933 13.597 1.00 97.62 141 ALA A O 1
ATOM 1132 N N . GLN A 1 142 ? -2.591 3.823 14.499 1.00 97.75 142 GLN A N 1
ATOM 1133 C CA . GLN A 1 142 ? -3.152 2.951 13.468 1.00 97.75 142 GLN A CA 1
ATOM 1134 C C . GLN A 1 142 ? -3.116 3.615 12.083 1.00 97.75 142 GLN A C 1
ATOM 1136 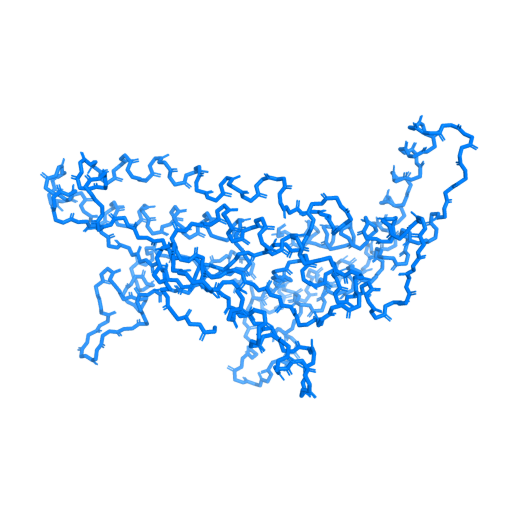O O . GLN A 1 142 ? -2.551 3.048 11.152 1.00 97.75 142 GLN A O 1
ATOM 1141 N N . SER A 1 143 ? -3.618 4.852 11.956 1.00 96.69 143 SER A N 1
ATOM 1142 C CA . SER A 1 143 ? -3.610 5.608 10.690 1.00 96.69 143 SER A CA 1
ATOM 1143 C C . SER A 1 143 ? -2.208 5.674 10.076 1.00 96.69 143 SER A C 1
ATOM 1145 O O . SER A 1 143 ? -2.028 5.330 8.911 1.00 96.69 143 SER A O 1
ATOM 1147 N N . GLN A 1 144 ? -1.204 6.068 10.865 1.00 95.50 144 GLN A N 1
ATOM 1148 C CA . GLN A 1 144 ? 0.185 6.158 10.417 1.00 95.50 144 GLN A CA 1
ATOM 1149 C C . GLN A 1 144 ? 0.712 4.797 9.956 1.00 95.50 144 GLN A C 1
ATOM 1151 O O . GLN A 1 144 ? 1.351 4.700 8.907 1.00 95.50 144 GLN A O 1
ATOM 1156 N N . LYS A 1 145 ? 0.431 3.741 10.723 1.00 96.25 145 LYS A N 1
ATOM 1157 C CA . LYS A 1 145 ? 0.911 2.396 10.423 1.00 96.25 145 LYS A CA 1
ATOM 1158 C C . LYS A 1 145 ? 0.313 1.845 9.129 1.00 96.25 145 LYS A C 1
ATOM 1160 O O . LYS A 1 145 ? 1.056 1.353 8.278 1.00 96.25 145 LYS A O 1
ATOM 1165 N N . TRP A 1 146 ? -1.000 1.977 8.947 1.00 95.75 146 TRP A N 1
ATOM 1166 C CA . TRP A 1 146 ? -1.692 1.522 7.739 1.00 95.75 146 TRP A CA 1
ATOM 1167 C C . TRP A 1 146 ? -1.235 2.293 6.504 1.00 95.75 146 TRP A C 1
ATOM 1169 O O . TRP A 1 146 ? -0.952 1.680 5.481 1.00 95.75 146 TRP A O 1
ATOM 1179 N N . GLN A 1 147 ? -1.062 3.613 6.611 1.00 93.12 147 GLN A N 1
ATOM 1180 C CA . GLN A 1 147 ? -0.558 4.451 5.514 1.00 93.12 147 GLN A CA 1
ATOM 1181 C C . GLN A 1 147 ? 0.886 4.122 5.118 1.00 93.12 147 GLN A C 1
ATOM 1183 O O . GLN A 1 147 ? 1.276 4.347 3.974 1.00 93.12 147 GLN A O 1
ATOM 1188 N N . GLN A 1 148 ? 1.685 3.611 6.057 1.00 91.88 148 GLN A N 1
ATOM 1189 C CA . GLN A 1 148 ? 3.069 3.229 5.806 1.00 91.88 148 GLN A CA 1
ATOM 1190 C C . GLN A 1 148 ? 3.193 1.845 5.158 1.00 91.88 148 GLN A C 1
ATOM 1192 O O . GLN A 1 148 ? 4.070 1.655 4.316 1.00 91.88 148 GLN A O 1
ATOM 1197 N N . ARG A 1 149 ? 2.391 0.868 5.601 1.00 92.94 149 ARG A N 1
ATOM 1198 C CA . ARG A 1 149 ? 2.621 -0.559 5.303 1.00 92.94 149 ARG A CA 1
ATOM 1199 C C . ARG A 1 149 ? 1.555 -1.220 4.435 1.00 92.94 149 ARG A C 1
ATOM 1201 O O . ARG A 1 149 ? 1.872 -2.211 3.793 1.00 92.94 149 ARG A O 1
ATOM 1208 N N . ALA A 1 150 ? 0.324 -0.718 4.411 1.00 94.50 150 ALA A N 1
ATOM 1209 C CA . ALA A 1 150 ? -0.749 -1.306 3.613 1.00 94.50 150 ALA A CA 1
ATOM 1210 C C . ALA A 1 150 ? -0.945 -0.539 2.298 1.00 94.50 150 ALA A C 1
ATOM 1212 O O . ALA A 1 150 ? -0.648 0.651 2.193 1.00 94.50 150 ALA A O 1
ATOM 1213 N N . GLY A 1 151 ? -1.513 -1.206 1.294 1.00 92.44 151 GLY A N 1
ATOM 1214 C CA . GLY A 1 151 ? -1.916 -0.568 0.038 1.00 92.44 151 GLY A CA 1
ATOM 1215 C C . GLY A 1 151 ? -3.127 0.366 0.177 1.00 92.44 151 GLY A C 1
ATOM 1216 O O . GLY A 1 151 ? -3.480 1.054 -0.777 1.00 92.44 151 GLY A O 1
ATOM 1217 N N . GLY A 1 152 ? -3.763 0.377 1.351 1.00 93.25 152 GLY A N 1
ATOM 1218 C CA . GLY A 1 152 ? -4.978 1.112 1.677 1.00 93.25 152 GLY A CA 1
ATOM 1219 C C . GLY A 1 152 ? -5.631 0.564 2.947 1.00 93.25 152 GLY A C 1
ATOM 1220 O O . GLY A 1 152 ? -5.243 -0.490 3.459 1.00 93.25 152 GLY A O 1
ATOM 1221 N N . CYS A 1 153 ? -6.621 1.288 3.467 1.00 95.69 153 CYS A N 1
ATOM 1222 C CA . CYS A 1 153 ? -7.404 0.855 4.621 1.00 95.69 153 CYS A CA 1
ATOM 1223 C C . CYS A 1 153 ? -8.846 1.372 4.554 1.00 95.69 153 CYS A C 1
ATOM 1225 O O . CYS A 1 153 ? -9.099 2.439 3.992 1.00 95.69 153 CYS A O 1
ATOM 1227 N N . TYR A 1 154 ? -9.770 0.632 5.159 1.00 97.19 154 TYR A N 1
ATOM 1228 C CA . TYR A 1 154 ? -11.194 0.936 5.214 1.00 97.19 154 TYR A CA 1
ATOM 1229 C C . TYR A 1 154 ? -11.646 0.898 6.675 1.00 97.19 154 TYR A C 1
ATOM 1231 O O . TYR A 1 154 ? -11.514 -0.105 7.371 1.00 97.19 154 TYR A O 1
ATOM 1239 N N . PHE A 1 155 ? -12.111 2.042 7.173 1.00 98.06 155 PHE A N 1
ATOM 1240 C CA . PHE A 1 155 ? -12.541 2.166 8.561 1.00 98.06 155 PHE A CA 1
ATOM 1241 C C . PHE A 1 155 ? -13.903 1.492 8.740 1.00 98.06 155 PHE A C 1
ATOM 1243 O O . PHE A 1 155 ? -14.869 1.842 8.056 1.00 98.06 155 PHE A O 1
ATOM 1250 N N . TRP A 1 156 ? -13.987 0.565 9.687 1.00 97.50 156 TRP A N 1
ATOM 1251 C CA . TRP A 1 156 ? -15.225 -0.093 10.064 1.00 97.50 156 TRP A CA 1
ATOM 1252 C C . TRP A 1 156 ? -15.894 0.685 11.199 1.00 97.50 156 TRP A C 1
ATOM 1254 O O . TRP A 1 156 ? -15.443 0.649 12.347 1.00 97.50 156 TRP A O 1
ATOM 1264 N N . THR A 1 157 ? -16.963 1.431 10.942 1.00 96.81 157 THR A N 1
ATOM 1265 C CA . THR A 1 157 ? -17.747 1.634 9.710 1.00 96.81 157 THR A CA 1
ATOM 1266 C C . THR A 1 157 ? -17.891 3.128 9.403 1.00 96.81 157 THR A C 1
ATOM 1268 O O . THR A 1 157 ? -17.438 3.969 10.178 1.00 96.81 157 THR A O 1
ATOM 1271 N N . TYR A 1 158 ? -18.532 3.505 8.290 1.00 97.00 158 TYR A N 1
ATOM 1272 C CA . TYR A 1 158 ? -18.746 4.920 7.960 1.00 97.00 158 TYR A CA 1
ATOM 1273 C C . TYR A 1 158 ? -19.499 5.665 9.081 1.00 97.00 158 TYR A C 1
ATOM 1275 O O . TYR A 1 158 ? -18.999 6.654 9.624 1.00 97.00 158 TYR A O 1
ATOM 1283 N N . LYS A 1 159 ? -20.692 5.168 9.428 1.00 95.44 159 LYS A N 1
ATOM 1284 C CA . LYS A 1 159 ? -21.542 5.631 10.534 1.00 95.44 159 LYS A CA 1
ATOM 1285 C C . LYS A 1 159 ? -22.543 4.537 10.918 1.00 95.44 159 LYS A C 1
ATOM 1287 O O . LYS A 1 159 ? -22.761 3.605 10.146 1.00 95.44 159 LY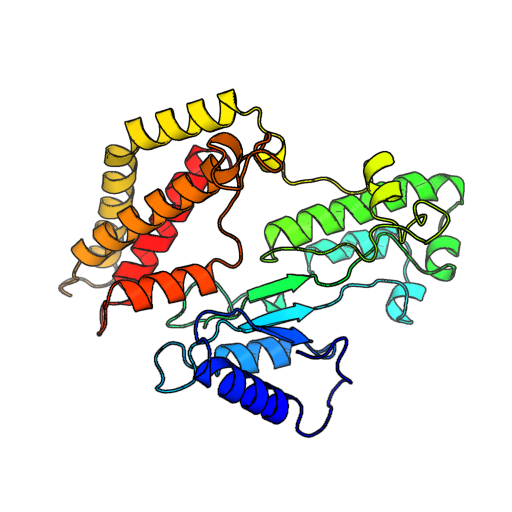S A O 1
ATOM 1292 N N . MET A 1 160 ? -23.197 4.694 12.064 1.00 90.19 160 MET A N 1
ATOM 1293 C CA . MET A 1 160 ? -24.374 3.897 12.416 1.00 90.19 160 MET A CA 1
ATOM 1294 C C . MET A 1 160 ? -25.637 4.563 11.851 1.00 90.19 160 MET A C 1
ATOM 1296 O O . MET A 1 160 ? -25.614 5.733 11.465 1.00 90.19 160 MET A O 1
ATOM 1300 N N . ASP A 1 161 ? -26.748 3.826 11.797 1.00 89.06 161 ASP A N 1
ATOM 1301 C CA . ASP A 1 161 ? -27.985 4.278 11.140 1.00 89.06 161 ASP A CA 1
ATOM 1302 C C . ASP A 1 161 ? -28.441 5.675 11.621 1.00 89.06 161 ASP A C 1
ATOM 1304 O O . ASP A 1 161 ? -28.586 6.613 10.832 1.00 89.06 161 ASP A O 1
ATOM 1308 N N . TRP A 1 162 ? -28.531 5.853 12.943 1.00 87.25 162 TRP A N 1
ATOM 1309 C CA . TRP A 1 162 ? -29.047 7.068 13.583 1.00 87.25 162 TRP A CA 1
ATOM 1310 C C . TRP A 1 162 ? -27.982 7.939 14.276 1.00 87.25 162 TRP A C 1
ATOM 1312 O O . TRP A 1 162 ? -28.330 8.951 14.883 1.00 87.25 162 TRP A O 1
ATOM 1322 N N . MET A 1 163 ? -26.692 7.583 14.206 1.00 91.81 163 MET A N 1
ATOM 1323 C CA . MET A 1 163 ? -25.609 8.336 14.859 1.00 91.81 163 MET A CA 1
ATOM 1324 C C . MET A 1 163 ? -24.261 8.163 14.153 1.00 91.81 163 MET A C 1
ATOM 1326 O O . MET A 1 163 ? -24.021 7.162 13.485 1.00 91.81 163 MET A O 1
ATOM 1330 N N . ASP A 1 164 ? -23.333 9.095 14.375 1.00 92.69 164 ASP A N 1
ATOM 1331 C CA . ASP A 1 164 ? -22.008 9.066 13.739 1.00 92.69 164 ASP A CA 1
ATOM 1332 C C . ASP A 1 164 ? -21.143 7.858 14.137 1.00 92.69 164 ASP A C 1
ATOM 1334 O O . ASP A 1 164 ? -20.145 7.607 13.477 1.00 92.69 164 ASP A O 1
ATOM 1338 N N . GLY A 1 165 ? -21.543 7.082 15.155 1.00 90.88 165 GLY A N 1
ATOM 1339 C CA . GLY A 1 165 ? -21.026 5.736 15.434 1.00 90.88 165 GLY A CA 1
ATOM 1340 C C . GLY A 1 165 ? -19.990 5.626 16.554 1.00 90.88 165 GLY A C 1
ATOM 1341 O O . GLY A 1 165 ? -19.522 4.527 16.838 1.00 90.88 165 GLY A O 1
ATOM 1342 N N . GLY A 1 166 ? -19.649 6.724 17.235 1.00 94.19 166 GLY A N 1
ATOM 1343 C CA . GLY A 1 166 ? -18.684 6.675 18.338 1.00 94.19 166 GLY A CA 1
ATOM 1344 C C . GLY A 1 166 ? -17.301 6.227 17.855 1.00 94.19 166 GLY A C 1
ATOM 1345 O O . GLY A 1 166 ? -16.830 6.657 16.806 1.00 94.19 166 GLY A O 1
ATOM 1346 N N . GLU A 1 167 ? -16.643 5.347 18.606 1.00 95.94 167 GLU A N 1
ATOM 1347 C CA . GLU A 1 167 ? -15.338 4.763 18.240 1.00 95.94 167 GLU A CA 1
ATOM 1348 C C . GLU A 1 167 ? -15.413 3.814 17.027 1.00 95.94 167 GLU A C 1
ATOM 1350 O O . GLU A 1 167 ? -14.405 3.617 16.349 1.00 95.94 167 GLU A O 1
ATOM 1355 N N . TRP A 1 168 ? -16.605 3.291 16.714 1.00 96.69 168 TRP A N 1
ATOM 1356 C CA . TRP A 1 168 ? -16.896 2.507 15.506 1.00 96.69 168 TRP A CA 1
ATOM 1357 C C . TRP A 1 168 ? -17.217 3.379 14.290 1.00 96.69 168 TRP A C 1
ATOM 1359 O O . TRP A 1 168 ? -17.508 2.858 13.225 1.00 96.69 168 TRP A O 1
ATOM 1369 N N . GLY A 1 169 ? -17.252 4.700 14.432 1.00 97.38 169 GLY A N 1
ATOM 1370 C CA . GLY A 1 169 ? -17.764 5.591 13.402 1.00 97.38 169 GLY A CA 1
ATOM 1371 C C . GLY A 1 169 ? -16.692 6.442 12.745 1.00 97.38 169 GLY A C 1
ATOM 1372 O O . GLY A 1 169 ? -16.192 7.371 13.374 1.00 97.38 169 GLY A O 1
ATOM 1373 N N . PHE A 1 170 ? -16.388 6.207 11.469 1.00 97.75 170 PHE A N 1
ATOM 1374 C CA . PHE A 1 170 ? -15.450 7.028 10.699 1.00 97.75 170 PHE A CA 1
ATOM 1375 C C . PHE A 1 170 ? -15.844 8.508 10.736 1.00 97.75 170 PHE A C 1
ATOM 1377 O O . PHE A 1 170 ? -14.981 9.369 10.914 1.00 97.75 170 PHE A O 1
ATOM 1384 N N . ALA A 1 171 ? -17.142 8.811 10.607 1.00 96.81 171 ALA A N 1
ATOM 1385 C CA . ALA A 1 171 ? -17.660 10.174 10.672 1.00 96.81 171 ALA A CA 1
ATOM 1386 C C . ALA A 1 171 ? -17.325 10.855 12.013 1.00 96.81 171 ALA A C 1
ATOM 1388 O O . ALA A 1 171 ? -16.803 11.971 12.024 1.00 96.81 171 ALA A O 1
ATOM 1389 N N . GLU A 1 172 ? -17.562 10.172 13.136 1.00 97.19 172 GLU A N 1
ATOM 1390 C CA . GLU A 1 172 ? -17.261 10.679 14.481 1.00 97.19 172 GLU A CA 1
ATOM 1391 C C . GLU A 1 172 ? -15.748 10.833 14.700 1.00 97.19 172 GLU A C 1
ATOM 1393 O O . GLU A 1 172 ? -15.274 11.882 15.145 1.00 97.19 172 GLU A O 1
ATOM 1398 N N . GLN A 1 173 ? -14.972 9.801 14.356 1.00 98.00 173 GLN A N 1
ATOM 1399 C CA . GLN A 1 173 ? -13.522 9.788 14.561 1.00 98.00 173 GLN A CA 1
ATOM 1400 C C . GLN A 1 173 ? -12.802 10.827 13.694 1.00 98.00 173 GLN A C 1
ATOM 1402 O O . GLN A 1 173 ? -11.812 11.413 14.139 1.00 98.00 173 GLN A O 1
ATOM 1407 N N . SER A 1 174 ? -13.327 11.110 12.499 1.00 96.31 174 SER A N 1
ATOM 1408 C CA . SER A 1 174 ? -12.832 12.179 11.626 1.00 96.31 174 SER A CA 1
ATOM 1409 C C . SER A 1 174 ? -13.126 13.564 12.204 1.00 96.31 174 SER A C 1
ATOM 1411 O O . SER A 1 174 ? -12.221 14.390 12.281 1.00 96.31 174 SER A O 1
ATOM 1413 N N . LYS A 1 175 ? -14.354 13.821 12.688 1.00 95.81 175 LYS A N 1
ATOM 1414 C CA . LYS A 1 175 ? -14.721 15.103 13.333 1.00 95.81 175 LYS A CA 1
ATOM 1415 C C . LYS A 1 175 ? -13.847 15.408 14.551 1.00 95.81 175 LYS A C 1
ATOM 1417 O O . LYS A 1 175 ? -13.498 16.562 14.792 1.00 95.81 175 LYS A O 1
ATOM 1422 N N . LYS A 1 176 ? -13.479 14.366 15.301 1.00 96.88 176 LYS A N 1
ATOM 1423 C CA . LYS A 1 176 ? -12.602 14.445 16.478 1.00 96.88 176 LYS A CA 1
ATOM 1424 C C . LYS A 1 176 ? -11.109 14.477 16.152 1.00 96.88 176 LYS A C 1
ATOM 1426 O O . LYS A 1 176 ? -10.309 14.621 17.070 1.00 96.88 176 LYS A O 1
ATOM 1431 N N . TRP A 1 177 ? -10.719 14.357 14.881 1.00 96.31 177 TRP A N 1
ATOM 1432 C CA . TRP A 1 177 ? -9.312 14.283 14.463 1.00 96.31 177 TRP A CA 1
ATOM 1433 C C . TRP A 1 177 ? -8.527 13.135 15.125 1.00 96.31 177 TRP A C 1
ATOM 1435 O O . TRP A 1 177 ? -7.309 13.236 15.342 1.00 96.31 177 TRP A O 1
ATOM 1445 N N . ASN A 1 178 ? -9.233 12.044 15.445 1.00 98.00 178 ASN A N 1
ATOM 1446 C CA . ASN A 1 178 ? -8.654 10.814 15.989 1.00 98.00 178 ASN A CA 1
ATOM 1447 C C . ASN A 1 178 ? -7.995 9.970 14.899 1.00 98.00 178 ASN A C 1
ATOM 1449 O O . ASN A 1 178 ? -7.040 9.254 15.173 1.00 98.00 178 ASN A O 1
ATOM 1453 N N . ILE A 1 179 ? -8.473 10.096 13.666 1.00 96.69 179 ILE A N 1
ATOM 1454 C CA . ILE A 1 179 ? -7.870 9.529 12.462 1.00 96.69 179 ILE A CA 1
ATOM 1455 C C . ILE A 1 179 ? -7.511 10.669 11.514 1.00 96.69 179 ILE A C 1
ATOM 1457 O O . ILE A 1 179 ? -8.156 11.720 11.526 1.00 96.69 179 ILE A O 1
ATOM 1461 N N . THR A 1 180 ? -6.458 10.491 10.722 1.00 91.56 180 THR A N 1
ATOM 1462 C CA . THR A 1 180 ? -5.926 11.560 9.866 1.00 91.56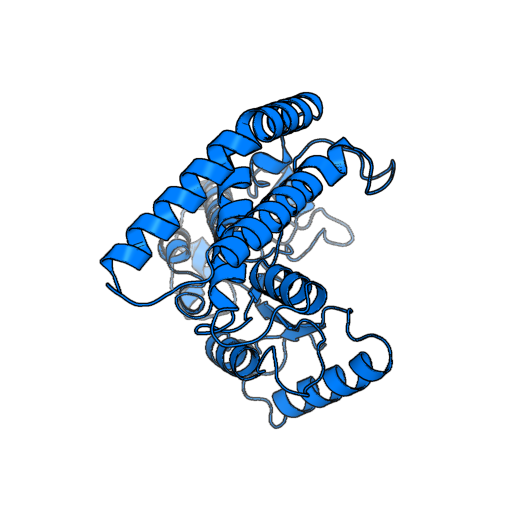 180 THR A CA 1
ATOM 1463 C C . THR A 1 180 ? -5.603 11.030 8.478 1.00 91.56 180 THR A C 1
ATOM 1465 O O . THR A 1 180 ? -4.997 9.961 8.387 1.00 91.56 180 THR A O 1
ATOM 1468 N N . PRO A 1 181 ? -5.937 11.761 7.401 1.00 91.31 181 PRO A N 1
ATOM 1469 C CA . PRO A 1 181 ? -5.471 11.397 6.071 1.00 91.31 181 PRO A CA 1
ATOM 1470 C C . PRO A 1 181 ? -3.942 11.564 5.971 1.00 91.31 181 PRO A C 1
ATOM 1472 O O . PRO A 1 181 ? -3.359 12.344 6.731 1.00 91.31 181 PRO A O 1
ATOM 1475 N N . PRO A 1 182 ? -3.284 10.884 5.018 1.00 90.75 182 PRO A N 1
ATOM 1476 C CA . PRO A 1 182 ? -1.918 11.214 4.637 1.00 90.75 182 PRO A CA 1
ATOM 1477 C C . PRO A 1 182 ? -1.786 12.684 4.225 1.00 90.75 182 PRO A C 1
ATOM 1479 O O . PRO A 1 182 ? -2.655 13.222 3.537 1.00 90.75 182 PRO A O 1
ATOM 1482 N N . GLN A 1 183 ? -0.664 13.319 4.569 1.00 90.56 183 GLN A N 1
ATOM 1483 C CA . GLN A 1 183 ? -0.425 14.741 4.281 1.00 90.56 183 GLN A CA 1
ATOM 1484 C C . GLN A 1 183 ? -0.490 15.072 2.780 1.00 90.56 183 GLN A C 1
ATOM 1486 O O . GLN A 1 183 ? -0.943 16.148 2.396 1.00 90.56 183 GLN A O 1
ATOM 1491 N N . TYR A 1 184 ? -0.070 14.150 1.911 1.00 91.88 184 TYR A N 1
ATOM 1492 C CA . TYR A 1 184 ? -0.130 14.357 0.464 1.00 91.88 184 TYR A CA 1
ATOM 1493 C C . TYR A 1 184 ? -1.569 14.470 -0.069 1.00 91.88 184 TYR A C 1
ATOM 1495 O O . TYR A 1 184 ? -1.782 15.120 -1.089 1.00 91.88 184 TYR A O 1
ATOM 1503 N N . LEU A 1 185 ? -2.571 13.934 0.640 1.00 91.62 185 LEU A N 1
ATOM 1504 C CA . LEU A 1 185 ? -3.987 14.080 0.277 1.00 91.62 185 LEU A CA 1
ATOM 1505 C C . LEU A 1 185 ? -4.600 15.412 0.727 1.00 91.62 185 LEU A C 1
ATOM 1507 O O . LEU A 1 185 ? -5.733 15.703 0.363 1.00 91.62 185 LEU A O 1
ATOM 1511 N N . THR A 1 186 ? -3.873 16.235 1.485 1.00 92.06 186 THR A N 1
ATOM 1512 C CA . THR A 1 186 ? -4.348 17.553 1.940 1.00 92.06 186 THR A CA 1
ATOM 1513 C C . THR A 1 186 ? -3.671 18.707 1.198 1.00 92.06 186 THR A C 1
ATOM 1515 O O . THR A 1 186 ? -3.701 19.846 1.658 1.00 92.06 186 THR A O 1
ATOM 1518 N N . LEU A 1 187 ? -2.972 18.423 0.095 1.00 94.75 187 LEU A N 1
ATOM 1519 C CA . LEU A 1 187 ? -2.251 19.438 -0.670 1.00 94.75 187 LEU A CA 1
ATOM 1520 C C . LEU A 1 187 ? -3.219 20.279 -1.516 1.00 94.75 187 LEU A C 1
ATOM 1522 O O . LEU A 1 187 ? -4.007 19.708 -2.271 1.00 94.75 187 LEU A O 1
ATOM 1526 N N . PRO A 1 188 ? -3.121 21.619 -1.499 1.00 94.88 188 PRO A N 1
ATOM 1527 C CA . PRO A 1 188 ? -3.885 22.452 -2.419 1.00 94.88 188 PRO A CA 1
ATOM 1528 C C . PRO A 1 188 ? -3.595 22.098 -3.882 1.00 94.88 188 PRO A C 1
ATOM 1530 O O . PRO A 1 188 ? -2.460 21.790 -4.247 1.00 94.88 188 PRO A O 1
ATOM 1533 N N . VAL A 1 189 ? -4.597 22.232 -4.754 1.00 93.88 189 VAL A N 1
ATOM 1534 C CA . VAL A 1 189 ? -4.479 21.919 -6.196 1.00 93.88 189 VAL A CA 1
ATOM 1535 C C . VAL A 1 189 ? -3.282 22.619 -6.849 1.00 93.88 189 VAL A C 1
ATOM 1537 O O . VAL A 1 189 ? -2.562 22.016 -7.644 1.00 93.88 189 VAL A O 1
ATOM 1540 N N . GLN A 1 190 ? -3.040 23.889 -6.508 1.00 95.00 190 GLN A N 1
ATOM 1541 C CA . GLN A 1 190 ? -1.913 24.636 -7.067 1.00 95.00 190 GLN A CA 1
ATOM 1542 C C . GLN A 1 190 ? -0.562 24.070 -6.613 1.00 95.00 190 GLN A C 1
ATOM 1544 O O . GLN A 1 190 ? 0.377 24.031 -7.402 1.00 95.00 190 GLN A O 1
ATOM 1549 N N . GLU A 1 191 ? -0.472 23.596 -5.371 1.00 96.81 191 GLU A N 1
ATOM 1550 C CA . GLU A 1 191 ? 0.742 22.982 -4.834 1.00 96.81 191 GLU A CA 1
ATOM 1551 C C . GLU A 1 191 ? 1.048 21.656 -5.542 1.00 96.81 191 GLU A C 1
ATOM 1553 O O . GLU A 1 191 ? 2.186 21.428 -5.949 1.00 96.81 191 GLU A O 1
ATOM 1558 N N . VAL A 1 192 ? 0.030 20.823 -5.787 1.00 97.00 192 VAL A N 1
ATOM 1559 C CA . VAL A 1 192 ? 0.169 19.582 -6.574 1.00 97.00 192 VAL A CA 1
ATOM 1560 C C . VAL A 1 192 ? 0.722 19.888 -7.970 1.00 97.00 192 VAL A C 1
ATOM 1562 O O . VAL A 1 192 ? 1.721 19.301 -8.387 1.00 97.00 192 VAL A O 1
ATOM 1565 N N . ARG A 1 193 ? 0.140 20.872 -8.669 1.00 96.12 193 ARG A N 1
ATOM 1566 C CA . ARG A 1 193 ? 0.594 21.294 -10.007 1.00 96.12 193 ARG A CA 1
ATOM 1567 C C . ARG A 1 193 ? 2.024 21.830 -10.002 1.00 96.12 193 ARG A C 1
ATOM 1569 O O . ARG A 1 193 ? 2.801 21.486 -10.890 1.00 96.12 193 ARG A O 1
ATOM 1576 N N . ASN A 1 194 ? 2.384 22.638 -9.004 1.00 97.75 194 ASN A N 1
ATOM 1577 C CA . ASN A 1 194 ? 3.740 23.170 -8.860 1.00 97.75 194 ASN A CA 1
ATOM 1578 C C . ASN A 1 194 ? 4.761 22.042 -8.666 1.00 97.75 194 ASN A C 1
ATOM 1580 O O . ASN A 1 194 ? 5.806 22.040 -9.315 1.00 97.75 194 ASN A O 1
ATOM 1584 N N . ARG A 1 195 ? 4.444 21.059 -7.813 1.00 98.12 195 ARG A N 1
ATOM 1585 C CA . ARG A 1 195 ? 5.303 19.894 -7.565 1.00 98.12 195 ARG A CA 1
ATOM 1586 C C . ARG A 1 195 ? 5.468 19.024 -8.809 1.00 98.12 195 ARG A C 1
ATOM 1588 O O . ARG A 1 195 ? 6.591 18.631 -9.103 1.00 98.12 195 ARG A O 1
ATOM 1595 N N . ILE A 1 196 ? 4.401 18.797 -9.579 1.00 98.12 196 ILE A N 1
ATOM 1596 C CA . ILE A 1 196 ? 4.476 18.098 -10.876 1.00 98.12 196 ILE A CA 1
ATOM 1597 C C . ILE A 1 196 ? 5.381 18.856 -11.851 1.00 98.12 196 ILE A C 1
ATOM 1599 O O . ILE A 1 196 ? 6.286 18.264 -12.433 1.00 98.12 196 ILE A O 1
ATOM 1603 N N . GLY A 1 197 ? 5.180 20.170 -12.002 1.00 98.12 197 GLY A N 1
ATOM 1604 C CA . GLY A 1 197 ? 5.998 20.993 -12.896 1.00 98.12 197 GLY A CA 1
ATOM 1605 C C . GLY A 1 197 ? 7.480 20.983 -12.515 1.00 98.12 197 GLY A C 1
ATOM 1606 O O . GLY A 1 197 ? 8.344 20.861 -13.382 1.00 98.12 197 GLY A O 1
ATOM 1607 N N . GLY A 1 198 ? 7.781 21.048 -11.215 1.00 98.44 198 GLY A N 1
ATOM 1608 C CA . GLY A 1 198 ? 9.144 20.922 -10.704 1.00 98.44 198 GLY A CA 1
ATOM 1609 C C . GLY A 1 198 ? 9.756 19.538 -10.954 1.00 98.44 198 GLY A C 1
ATOM 1610 O O . GLY A 1 198 ? 10.925 19.445 -11.336 1.00 98.44 198 GLY A O 1
ATOM 1611 N N . ALA A 1 199 ? 8.965 18.474 -10.785 1.00 98.31 199 ALA A N 1
ATOM 1612 C CA . ALA A 1 199 ? 9.408 17.101 -10.999 1.00 98.31 199 ALA A CA 1
ATOM 1613 C C . ALA A 1 199 ? 9.762 16.872 -12.473 1.00 98.31 199 ALA A C 1
ATOM 1615 O O . ALA A 1 199 ? 10.838 16.358 -12.774 1.00 98.31 199 ALA A O 1
ATOM 1616 N N . GLU A 1 200 ? 8.906 17.328 -13.391 1.00 98.19 200 GLU A N 1
ATOM 1617 C CA . GLU A 1 200 ? 9.139 17.221 -14.832 1.00 98.19 200 GLU A CA 1
ATOM 1618 C C . GLU A 1 200 ? 10.380 18.020 -15.260 1.00 98.19 200 GLU A C 1
ATOM 1620 O O . GLU A 1 200 ? 11.222 17.509 -15.997 1.00 98.19 200 GLU A O 1
ATOM 1625 N N . ALA A 1 201 ? 10.568 19.236 -14.729 1.00 98.50 201 ALA A N 1
ATOM 1626 C CA . ALA A 1 201 ? 11.740 20.062 -15.029 1.00 98.50 201 ALA A CA 1
ATOM 1627 C C . ALA A 1 201 ? 13.071 19.406 -14.613 1.00 98.50 201 ALA A C 1
ATOM 1629 O O . ALA A 1 201 ? 14.099 19.643 -15.248 1.00 98.50 201 ALA A O 1
ATOM 1630 N N . ARG A 1 202 ? 13.065 18.567 -13.567 1.00 98.12 202 ARG A N 1
ATOM 1631 C CA . ARG A 1 202 ? 14.250 17.827 -13.089 1.00 98.12 202 ARG A CA 1
ATOM 1632 C C . ARG A 1 202 ? 14.290 16.369 -13.527 1.00 98.12 202 ARG A C 1
ATOM 1634 O O . ARG A 1 202 ? 15.240 15.664 -13.190 1.00 98.12 202 ARG A O 1
ATOM 1641 N N . ARG A 1 203 ? 13.311 15.903 -14.302 1.00 98.44 203 ARG A N 1
ATOM 1642 C CA . ARG A 1 203 ? 13.182 14.496 -14.694 1.00 98.44 203 ARG A CA 1
ATOM 1643 C C . ARG A 1 203 ? 14.461 13.939 -15.315 1.00 98.44 203 ARG A C 1
ATOM 1645 O O . ARG A 1 203 ? 14.894 12.860 -14.929 1.00 98.44 203 ARG A O 1
ATOM 1652 N N . GLY A 1 204 ? 15.091 14.684 -16.228 1.00 98.31 204 GLY A N 1
ATOM 1653 C CA . GLY A 1 204 ?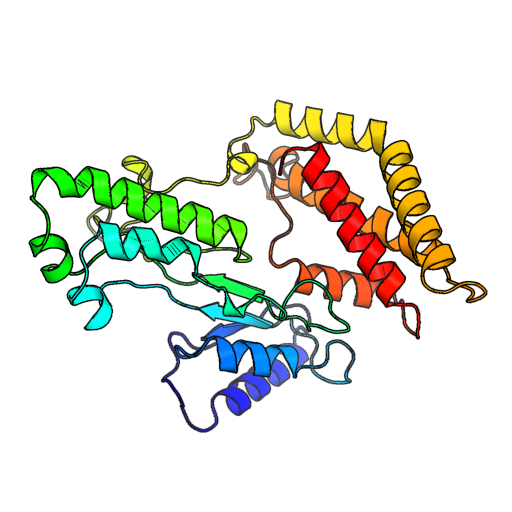 16.342 14.268 -16.873 1.00 98.31 204 GLY A CA 1
ATOM 1654 C C . GLY A 1 204 ? 17.507 14.084 -15.891 1.00 98.31 204 GLY A C 1
ATOM 1655 O O . GLY A 1 204 ? 18.227 13.092 -15.976 1.00 98.31 204 GLY A O 1
ATOM 1656 N N . GLU A 1 205 ? 17.660 14.996 -14.927 1.00 98.25 205 GLU A N 1
ATOM 1657 C CA . GLU A 1 205 ? 18.684 14.919 -13.872 1.00 98.25 205 GLU A CA 1
ATOM 1658 C C . GLU A 1 205 ? 18.444 13.714 -12.949 1.00 98.25 205 GLU A C 1
ATOM 1660 O O . GLU A 1 205 ? 19.369 12.949 -12.661 1.00 98.25 205 GLU A O 1
ATOM 1665 N N . LEU A 1 206 ? 17.192 13.518 -12.520 1.00 98.38 206 LEU A N 1
ATOM 1666 C CA . LEU A 1 206 ? 16.788 12.406 -11.658 1.00 98.38 206 LEU A CA 1
ATOM 1667 C C . LEU A 1 206 ? 17.001 11.054 -12.355 1.00 98.38 206 LEU A C 1
ATOM 1669 O O . LEU A 1 206 ? 17.573 10.142 -11.757 1.00 98.38 206 LEU A O 1
ATOM 1673 N N . ALA A 1 207 ? 16.609 10.945 -13.629 1.00 98.50 207 ALA A N 1
ATOM 1674 C CA . ALA A 1 207 ? 16.792 9.744 -14.440 1.00 98.50 207 ALA A CA 1
ATOM 1675 C C . ALA A 1 207 ? 18.276 9.412 -14.625 1.00 98.50 207 ALA A C 1
ATOM 1677 O O . ALA A 1 207 ? 18.691 8.268 -14.432 1.00 98.50 207 ALA A O 1
ATOM 1678 N N . HIS A 1 208 ? 19.084 10.422 -14.969 1.00 98.19 208 HIS A N 1
ATOM 1679 C CA . HIS A 1 208 ? 20.521 10.261 -15.169 1.00 98.19 208 HIS A CA 1
ATOM 1680 C C . HIS A 1 208 ? 21.213 9.792 -13.887 1.00 98.19 208 HIS A C 1
ATOM 1682 O O . HIS A 1 208 ? 21.954 8.812 -13.915 1.00 98.19 208 HIS A O 1
ATOM 1688 N N . THR A 1 209 ? 20.909 10.433 -12.756 1.00 98.12 209 THR A N 1
ATOM 1689 C CA . THR A 1 209 ? 21.474 10.075 -11.448 1.00 98.12 209 THR A CA 1
ATOM 1690 C C . THR A 1 209 ? 21.091 8.649 -11.047 1.00 98.12 209 THR A C 1
ATOM 1692 O O . THR A 1 209 ? 21.946 7.865 -10.636 1.00 98.12 209 THR A O 1
ATOM 1695 N N . ALA A 1 210 ? 19.815 8.278 -11.200 1.00 98.12 210 ALA A N 1
ATOM 1696 C CA . ALA A 1 210 ? 19.332 6.936 -10.883 1.00 98.12 210 ALA A CA 1
ATOM 1697 C C . ALA A 1 210 ? 20.022 5.864 -11.744 1.00 98.12 210 ALA A C 1
ATOM 1699 O O . ALA A 1 210 ? 20.516 4.865 -11.215 1.00 98.12 210 ALA A O 1
ATOM 1700 N N . ARG A 1 211 ? 20.127 6.106 -13.059 1.00 97.75 211 ARG A N 1
ATOM 1701 C CA . ARG A 1 211 ? 20.813 5.210 -13.998 1.00 97.75 211 ARG A CA 1
ATOM 1702 C C . ARG A 1 211 ? 22.292 5.063 -13.654 1.00 97.75 211 ARG A C 1
ATOM 1704 O O . ARG A 1 211 ? 22.771 3.939 -13.548 1.00 97.75 211 ARG A O 1
ATOM 1711 N N . GLN A 1 212 ? 22.998 6.171 -13.435 1.00 97.56 212 GLN A N 1
ATOM 1712 C CA . GLN A 1 212 ? 24.423 6.155 -13.109 1.00 97.56 212 GLN A CA 1
ATOM 1713 C C . GLN A 1 212 ? 24.694 5.365 -11.821 1.00 97.56 212 GLN A C 1
ATOM 1715 O O . GLN A 1 212 ? 25.619 4.557 -11.774 1.00 97.56 212 GLN A O 1
ATOM 1720 N N . ASN A 1 213 ? 23.866 5.545 -10.789 1.00 97.06 213 ASN A N 1
ATOM 1721 C CA . ASN A 1 213 ? 23.985 4.790 -9.542 1.00 97.06 213 ASN A CA 1
ATOM 1722 C C . ASN A 1 213 ? 23.774 3.284 -9.756 1.00 97.06 213 ASN A C 1
ATOM 1724 O O . ASN A 1 213 ? 24.537 2.478 -9.222 1.00 97.06 213 ASN A O 1
ATOM 1728 N N . HIS A 1 214 ? 22.774 2.903 -10.555 1.00 96.38 214 HIS A N 1
ATOM 1729 C CA . HIS A 1 214 ? 22.512 1.505 -10.900 1.00 96.38 214 HIS A CA 1
ATOM 1730 C C . HIS A 1 214 ? 23.674 0.876 -11.689 1.00 96.38 214 HIS A C 1
ATOM 1732 O O . HIS A 1 214 ? 24.142 -0.205 -11.330 1.00 96.38 214 HIS A O 1
ATOM 1738 N N . GLU A 1 215 ? 24.171 1.555 -12.727 1.00 95.75 215 GLU A N 1
ATOM 1739 C CA . GLU A 1 215 ? 25.308 1.094 -13.537 1.00 95.75 215 GLU A CA 1
ATOM 1740 C C . GLU A 1 215 ? 26.567 0.923 -12.681 1.00 95.75 215 GLU A C 1
ATOM 1742 O O . GLU A 1 215 ? 27.198 -0.134 -12.700 1.00 95.75 215 GLU A O 1
ATOM 1747 N N . ASN A 1 216 ? 26.904 1.931 -11.871 1.00 95.75 216 ASN A N 1
ATOM 1748 C CA . ASN A 1 216 ? 28.065 1.886 -10.984 1.00 95.75 216 ASN A CA 1
ATOM 1749 C C . ASN A 1 216 ? 27.997 0.707 -10.008 1.00 95.75 216 ASN A C 1
ATOM 1751 O O . ASN A 1 216 ? 28.996 0.010 -9.830 1.00 95.75 216 ASN A O 1
ATOM 1755 N N . TYR A 1 217 ? 26.830 0.465 -9.401 1.00 96.38 217 TYR A N 1
ATOM 1756 C CA . TYR A 1 217 ? 26.642 -0.656 -8.484 1.00 96.38 217 TYR A CA 1
ATOM 1757 C C . TYR A 1 217 ? 26.873 -2.000 -9.182 1.00 96.38 217 TYR A C 1
ATOM 1759 O O . TYR A 1 217 ? 27.681 -2.799 -8.715 1.00 96.38 217 TYR A O 1
ATOM 1767 N N . TRP A 1 218 ? 26.211 -2.254 -10.315 1.00 94.50 218 TRP A N 1
ATOM 1768 C CA . TRP A 1 218 ? 26.282 -3.563 -10.973 1.00 94.50 218 TRP A CA 1
ATOM 1769 C C . TRP A 1 218 ? 27.624 -3.833 -11.653 1.00 94.50 218 TRP A C 1
ATOM 1771 O O . TRP A 1 218 ? 28.104 -4.967 -11.608 1.00 94.50 218 TRP A O 1
ATOM 1781 N N . ASN A 1 219 ? 28.287 -2.797 -12.172 1.00 91.94 219 ASN A N 1
ATOM 1782 C CA . ASN A 1 219 ? 29.652 -2.907 -12.689 1.00 91.94 219 ASN A CA 1
ATOM 1783 C C . ASN A 1 219 ? 30.665 -3.291 -11.595 1.00 91.94 219 ASN A C 1
ATOM 1785 O O . ASN A 1 219 ? 31.652 -3.967 -11.884 1.00 91.94 219 ASN A O 1
ATOM 1789 N N . GLN A 1 220 ? 30.425 -2.886 -10.343 1.00 94.94 220 GLN A N 1
ATOM 1790 C CA . GLN A 1 220 ? 31.254 -3.268 -9.194 1.00 94.94 220 GLN A CA 1
ATOM 1791 C C . GLN A 1 220 ? 30.855 -4.629 -8.610 1.00 94.94 220 GLN A C 1
ATOM 1793 O O . GLN A 1 220 ? 31.726 -5.428 -8.272 1.00 94.94 220 GLN A O 1
ATOM 1798 N N . ALA A 1 221 ? 29.554 -4.899 -8.488 1.00 94.81 221 ALA A N 1
ATOM 1799 C CA . ALA A 1 221 ? 29.026 -6.110 -7.864 1.00 94.81 221 ALA A CA 1
ATOM 1800 C C . ALA A 1 221 ? 29.251 -7.371 -8.715 1.00 94.81 221 ALA A C 1
ATOM 1802 O O . ALA A 1 221 ? 29.389 -8.464 -8.166 1.00 94.81 221 ALA A O 1
ATOM 1803 N N . ALA A 1 222 ? 29.305 -7.234 -10.043 1.00 92.50 222 ALA A N 1
ATOM 1804 C CA . ALA A 1 222 ? 29.565 -8.336 -10.965 1.00 92.50 222 ALA A CA 1
ATOM 1805 C C . ALA A 1 222 ? 30.500 -7.900 -12.112 1.00 92.50 222 ALA A C 1
ATOM 1807 O O . ALA A 1 222 ? 30.053 -7.738 -13.254 1.00 92.50 222 ALA A O 1
ATOM 1808 N N . PRO A 1 223 ? 31.807 -7.724 -11.835 1.00 90.06 223 PRO A N 1
ATOM 1809 C CA . PRO A 1 223 ? 32.766 -7.256 -12.829 1.00 90.06 223 PRO A CA 1
ATOM 1810 C C . PRO A 1 223 ? 32.815 -8.185 -14.048 1.00 90.06 223 PRO A C 1
ATOM 1812 O O . PRO A 1 223 ? 32.933 -9.402 -13.912 1.00 90.06 223 PRO A O 1
ATOM 1815 N N . GLY A 1 224 ? 32.738 -7.610 -15.250 1.00 87.75 224 GLY A N 1
ATOM 1816 C CA . GLY A 1 224 ? 32.802 -8.355 -16.512 1.00 87.75 224 GLY A CA 1
ATOM 1817 C C . GLY A 1 224 ? 31.490 -9.017 -16.951 1.00 87.75 224 GLY A C 1
ATOM 1818 O O . GLY A 1 224 ? 31.445 -9.558 -18.057 1.00 87.75 224 GLY A O 1
ATOM 1819 N N . LYS A 1 225 ? 30.412 -8.951 -16.152 1.00 91.75 225 LYS A N 1
ATOM 1820 C CA . LYS A 1 225 ? 29.069 -9.329 -16.614 1.00 91.75 225 LYS A CA 1
ATOM 1821 C C . LYS A 1 225 ? 28.461 -8.168 -17.405 1.00 91.75 225 LYS A C 1
ATOM 1823 O O . LYS A 1 225 ? 28.448 -7.033 -16.942 1.00 91.75 225 LYS A O 1
ATOM 1828 N N . HIS A 1 226 ? 27.949 -8.457 -18.599 1.00 89.81 226 HIS A N 1
ATOM 1829 C CA . HIS A 1 226 ? 27.187 -7.484 -19.377 1.00 89.81 226 HIS A CA 1
ATOM 1830 C C . HIS A 1 226 ? 25.751 -7.410 -18.847 1.00 89.81 226 HIS A C 1
ATOM 1832 O O . HIS A 1 226 ? 25.075 -8.437 -18.747 1.00 89.81 226 HIS A O 1
ATOM 1838 N N . PHE A 1 227 ? 25.282 -6.201 -18.551 1.00 92.69 227 PHE A N 1
ATOM 1839 C CA . PHE A 1 227 ? 23.911 -5.924 -18.134 1.00 92.69 227 PHE A CA 1
ATOM 1840 C C . PHE A 1 227 ? 23.232 -5.009 -19.150 1.00 92.69 227 PHE A C 1
ATOM 1842 O O . PHE A 1 227 ? 23.838 -4.065 -19.654 1.00 92.69 227 PHE A O 1
ATOM 1849 N N . ASP A 1 228 ? 21.956 -5.266 -19.433 1.00 92.19 228 ASP A N 1
ATOM 1850 C CA . ASP A 1 228 ? 21.153 -4.373 -20.265 1.00 92.19 228 ASP A CA 1
ATOM 1851 C C . ASP A 1 228 ? 20.593 -3.215 -19.425 1.00 92.19 228 ASP A C 1
ATOM 1853 O O . ASP A 1 228 ? 19.463 -3.246 -18.935 1.00 92.19 228 ASP A O 1
ATOM 1857 N N . HIS A 1 229 ? 21.407 -2.179 -19.227 1.00 94.00 229 HIS A N 1
ATOM 1858 C CA . HIS A 1 229 ? 21.016 -0.994 -18.458 1.00 94.00 229 HIS A CA 1
ATOM 1859 C C . HIS A 1 229 ? 19.950 -0.132 -19.152 1.00 94.00 229 HIS A C 1
ATOM 1861 O O . HIS A 1 229 ? 19.377 0.763 -18.519 1.00 94.00 229 HIS A O 1
ATOM 1867 N N . GLN A 1 230 ? 19.642 -0.385 -20.431 1.00 95.06 230 GLN A N 1
ATOM 1868 C CA . GLN A 1 230 ? 18.547 0.315 -21.096 1.00 95.06 230 GLN A CA 1
ATOM 1869 C C . GLN A 1 230 ? 17.202 -0.075 -20.479 1.00 95.06 230 GLN A C 1
ATOM 1871 O O . GLN A 1 230 ? 16.384 0.808 -20.223 1.00 95.06 230 GLN A O 1
ATOM 1876 N N . LEU A 1 231 ? 17.034 -1.346 -20.093 1.00 96.38 231 LEU A N 1
ATOM 1877 C CA . LEU A 1 231 ? 15.850 -1.822 -19.369 1.00 96.38 231 LEU A CA 1
ATOM 1878 C C . LEU A 1 231 ? 15.575 -1.009 -18.100 1.00 96.38 231 LEU A C 1
ATOM 1880 O O . LEU A 1 231 ? 14.420 -0.701 -17.806 1.00 96.38 231 LEU A O 1
ATOM 1884 N N . TYR A 1 232 ? 16.626 -0.613 -17.375 1.00 97.62 232 TYR A N 1
ATOM 1885 C CA . TYR A 1 232 ? 16.489 0.208 -16.172 1.00 97.62 232 TYR A CA 1
ATOM 1886 C C . TYR A 1 232 ? 15.901 1.579 -16.511 1.00 97.62 232 TYR A C 1
ATOM 1888 O O . TYR A 1 232 ? 14.977 2.045 -15.852 1.00 97.62 232 TYR A O 1
ATOM 1896 N N . SER A 1 233 ? 16.418 2.222 -17.561 1.00 98.00 233 SER A N 1
ATOM 1897 C CA . SER A 1 233 ? 15.935 3.535 -18.007 1.00 98.00 233 SER A CA 1
ATOM 1898 C C . SER A 1 233 ? 14.498 3.475 -18.522 1.00 98.00 233 SER A C 1
ATOM 1900 O O . SER A 1 233 ? 13.703 4.370 -18.232 1.00 98.00 233 SER A O 1
ATOM 1902 N N . ASP A 1 234 ? 14.149 2.413 -19.246 1.00 97.38 234 ASP A N 1
ATOM 1903 C CA . ASP A 1 234 ? 12.795 2.197 -19.753 1.00 97.38 234 ASP A CA 1
ATOM 1904 C C . ASP A 1 234 ? 11.804 2.018 -18.598 1.00 97.38 234 ASP A C 1
ATOM 1906 O O . ASP A 1 234 ? 10.778 2.699 -18.546 1.00 97.38 234 ASP A O 1
ATOM 1910 N N . GLY A 1 235 ? 12.142 1.164 -17.626 1.00 97.88 235 GLY A N 1
ATOM 1911 C CA . GLY A 1 235 ? 11.356 0.991 -16.408 1.00 97.88 235 GLY A CA 1
ATOM 1912 C C . GLY A 1 235 ? 11.210 2.301 -15.641 1.00 97.88 235 GLY A C 1
ATOM 1913 O O . GLY A 1 235 ? 10.091 2.705 -15.325 1.00 97.88 235 GLY A O 1
ATOM 1914 N N . TRP A 1 236 ? 12.321 3.006 -15.403 1.00 98.62 236 TRP A N 1
ATOM 1915 C CA . TRP A 1 236 ? 12.352 4.263 -14.650 1.00 98.62 236 TRP A CA 1
ATOM 1916 C C . TRP A 1 236 ? 11.424 5.315 -15.243 1.00 98.62 236 TRP A C 1
ATOM 1918 O O . TRP A 1 236 ? 10.635 5.923 -14.520 1.00 98.62 236 TRP A O 1
ATOM 1928 N N . ASN A 1 237 ? 11.455 5.488 -16.565 1.00 98.44 237 ASN A N 1
ATOM 1929 C CA . ASN A 1 237 ? 10.605 6.463 -17.234 1.00 98.44 237 ASN A CA 1
ATOM 1930 C C . ASN A 1 237 ? 9.116 6.151 -17.073 1.00 98.44 237 ASN A C 1
ATOM 1932 O O . ASN A 1 237 ? 8.337 7.076 -16.840 1.00 98.44 237 ASN A O 1
ATOM 1936 N N . ILE A 1 238 ? 8.727 4.877 -17.168 1.00 98.38 238 ILE A N 1
ATOM 1937 C CA . ILE A 1 238 ? 7.332 4.460 -16.984 1.00 98.38 238 ILE A CA 1
ATOM 1938 C C . ILE A 1 238 ? 6.919 4.654 -15.522 1.00 98.38 238 ILE A C 1
ATOM 1940 O O . ILE A 1 238 ? 5.887 5.268 -15.263 1.00 98.38 238 ILE A O 1
ATOM 1944 N N . GLY A 1 239 ? 7.736 4.199 -14.568 1.00 98.56 239 GLY A N 1
ATOM 1945 C CA . GLY A 1 239 ? 7.444 4.328 -13.139 1.00 98.56 239 GLY A CA 1
ATOM 1946 C C . GLY A 1 239 ? 7.296 5.783 -12.690 1.00 98.56 239 GLY A C 1
ATOM 1947 O O . GLY A 1 239 ? 6.339 6.121 -11.995 1.00 98.56 239 GLY A O 1
ATOM 1948 N N . PHE A 1 240 ? 8.191 6.664 -13.145 1.00 98.75 240 PHE A N 1
ATOM 1949 C CA . PHE A 1 240 ? 8.112 8.101 -12.875 1.00 98.75 240 PHE A CA 1
ATOM 1950 C C . PHE A 1 240 ? 6.832 8.716 -13.458 1.00 98.75 240 PHE A C 1
ATOM 1952 O O . PHE A 1 240 ? 6.112 9.434 -12.765 1.00 98.75 240 PHE A O 1
ATOM 1959 N N . SER A 1 241 ? 6.512 8.407 -14.720 1.00 98.50 241 SER A N 1
ATOM 1960 C CA . SER A 1 241 ? 5.304 8.917 -15.378 1.00 98.50 241 SER A CA 1
ATOM 1961 C C . SER A 1 241 ? 4.012 8.420 -14.734 1.00 98.50 241 SER A C 1
ATOM 1963 O O . SER A 1 241 ? 3.072 9.200 -14.597 1.00 98.50 241 SER A O 1
ATOM 1965 N N . ASP A 1 242 ? 3.958 7.158 -14.312 1.00 98.50 242 ASP A N 1
ATOM 1966 C CA . ASP A 1 242 ? 2.804 6.623 -13.594 1.00 98.50 242 ASP A CA 1
ATOM 1967 C C . ASP A 1 242 ? 2.622 7.327 -12.249 1.00 98.50 242 ASP A C 1
ATOM 1969 O O . ASP A 1 242 ? 1.521 7.786 -11.947 1.00 98.50 242 ASP A O 1
ATOM 1973 N N . ALA A 1 243 ? 3.693 7.474 -11.463 1.00 98.44 243 ALA A N 1
ATOM 1974 C CA . ALA A 1 243 ? 3.625 8.146 -10.168 1.00 98.44 243 ALA A CA 1
ATOM 1975 C C . ALA A 1 243 ? 3.157 9.602 -10.318 1.00 98.44 243 ALA A C 1
ATOM 1977 O O . ALA A 1 243 ? 2.255 10.037 -9.601 1.00 98.44 243 ALA A O 1
ATOM 1978 N N . GLN A 1 244 ? 3.678 10.311 -11.323 1.00 98.31 244 GLN A N 1
ATOM 1979 C CA . GLN A 1 244 ? 3.223 11.652 -11.686 1.00 98.31 244 GLN A CA 1
ATOM 1980 C C . GLN A 1 244 ? 1.744 11.690 -12.058 1.00 98.31 244 GLN A C 1
ATOM 1982 O O . GLN A 1 244 ? 1.020 12.585 -11.616 1.00 98.31 244 GLN A O 1
ATOM 1987 N N . LYS A 1 245 ? 1.273 10.716 -12.845 1.00 97.25 245 LYS A N 1
ATOM 1988 C CA . LYS A 1 245 ? -0.123 10.685 -13.279 1.00 97.25 245 LYS A CA 1
ATOM 1989 C C . LYS A 1 245 ? -1.082 10.426 -12.122 1.00 97.25 245 LYS A C 1
ATOM 1991 O O . LYS A 1 245 ? -2.132 11.062 -12.077 1.00 97.25 245 LYS A O 1
ATOM 1996 N N . PHE A 1 246 ? -0.729 9.530 -11.200 1.00 96.25 246 PHE A N 1
ATOM 1997 C CA . PHE A 1 246 ? -1.501 9.310 -9.975 1.00 96.25 246 PHE A CA 1
ATOM 1998 C C . PHE A 1 246 ? -1.529 10.578 -9.126 1.00 96.25 246 PHE A C 1
ATOM 2000 O O . PHE A 1 246 ? -2.607 11.063 -8.794 1.00 96.25 246 PHE A O 1
ATOM 2007 N N . PHE A 1 247 ? -0.373 11.194 -8.892 1.00 96.94 247 PHE A N 1
ATOM 2008 C CA . PHE A 1 247 ? -0.284 12.410 -8.089 1.00 96.94 247 PHE A CA 1
ATOM 2009 C C . PHE A 1 247 ? -1.111 13.568 -8.657 1.00 96.94 247 PHE A C 1
ATOM 2011 O O . PHE A 1 247 ? -1.743 14.303 -7.905 1.00 96.94 247 PHE A O 1
ATOM 2018 N N . GLY A 1 248 ? -1.185 13.700 -9.982 1.00 95.81 248 GLY A N 1
ATOM 2019 C CA . GLY A 1 248 ? -2.014 14.710 -10.639 1.00 95.81 248 GLY A CA 1
ATOM 2020 C C . GLY A 1 248 ? -3.506 14.379 -10.720 1.00 95.81 248 GLY A C 1
ATOM 2021 O O . GLY A 1 248 ? -4.305 15.291 -10.934 1.00 95.81 248 GLY A O 1
ATOM 2022 N N . MET A 1 249 ? -3.912 13.117 -10.546 1.00 93.31 249 MET A N 1
ATOM 2023 C CA . MET A 1 249 ? -5.191 12.593 -11.045 1.00 93.31 249 MET A CA 1
ATOM 2024 C C . MET A 1 249 ? -6.426 13.367 -10.551 1.00 93.31 249 MET A C 1
ATOM 2026 O O . MET A 1 249 ? -7.285 13.733 -11.361 1.00 93.31 249 MET A O 1
ATOM 2030 N N . ARG A 1 250 ? -6.501 13.680 -9.248 1.00 90.88 250 ARG A N 1
ATOM 2031 C CA . ARG A 1 250 ? -7.558 14.538 -8.672 1.00 90.88 250 ARG A CA 1
ATOM 2032 C C . ARG A 1 250 ? -7.472 15.976 -9.164 1.00 90.88 250 ARG A C 1
ATOM 2034 O O . ARG A 1 250 ? -8.461 16.521 -9.649 1.00 90.88 250 ARG A O 1
ATOM 2041 N N . SER A 1 251 ? -6.285 16.572 -9.073 1.00 90.06 251 SER A N 1
ATOM 2042 C CA . SER A 1 251 ? -6.037 17.986 -9.392 1.00 90.06 251 SER A CA 1
ATOM 2043 C C . SER A 1 251 ? -6.235 18.343 -10.878 1.00 90.06 251 SER A C 1
ATOM 2045 O O . SER A 1 251 ? -6.478 19.505 -11.231 1.00 90.06 251 SER A O 1
ATOM 2047 N N . GLU A 1 252 ? -6.136 17.339 -11.750 1.00 90.00 252 GLU A N 1
ATOM 2048 C CA . GLU A 1 252 ? -6.376 17.407 -13.193 1.00 90.00 252 GLU A CA 1
ATOM 2049 C C . GLU A 1 252 ? -7.830 17.067 -13.569 1.00 90.00 252 GLU A C 1
ATOM 2051 O O . GLU A 1 252 ? -8.201 17.169 -14.736 1.00 90.00 252 GLU A O 1
ATOM 2056 N N . GLY A 1 253 ? -8.663 16.661 -12.604 1.00 86.44 253 GLY A N 1
ATOM 2057 C CA . GLY A 1 253 ? -10.068 16.315 -12.830 1.00 86.44 253 GLY A CA 1
ATOM 2058 C C . GLY A 1 253 ? -10.291 14.991 -13.565 1.00 86.44 253 GLY A C 1
ATOM 2059 O O . GLY A 1 253 ? -11.393 14.746 -14.056 1.00 86.44 253 GLY A O 1
ATOM 2060 N N . VAL A 1 254 ? -9.281 14.115 -13.626 1.00 87.69 254 VAL A N 1
ATOM 2061 C CA . VAL A 1 254 ? -9.350 12.821 -14.333 1.00 87.69 254 VAL A CA 1
ATOM 2062 C C . VAL A 1 254 ? -10.399 11.891 -13.711 1.00 87.69 254 VAL A C 1
ATOM 2064 O O . VAL A 1 254 ? -11.019 11.103 -14.418 1.00 87.69 254 VAL A O 1
ATOM 2067 N N . LEU A 1 255 ? -10.649 12.019 -12.405 1.00 82.06 255 LEU A N 1
ATOM 2068 C CA . LEU A 1 255 ? -11.660 11.246 -11.670 1.00 82.06 255 LEU A CA 1
ATOM 2069 C C . LEU A 1 255 ? -13.092 11.808 -11.801 1.00 82.06 255 LEU A C 1
ATOM 2071 O O . LEU A 1 255 ? -14.013 11.318 -11.150 1.00 82.06 255 LEU A O 1
ATOM 2075 N N . GLY A 1 256 ? -13.291 12.835 -12.633 1.00 82.44 256 GLY A N 1
ATOM 2076 C CA . GLY A 1 256 ? -14.569 13.520 -12.820 1.00 82.44 256 GLY A CA 1
ATOM 2077 C C . GLY A 1 256 ? -14.795 14.677 -11.840 1.00 82.44 256 GLY A C 1
ATOM 2078 O O . GLY A 1 256 ? -14.179 14.765 -10.780 1.00 82.44 256 GLY A O 1
ATOM 2079 N N . GLY A 1 257 ? -15.710 15.587 -12.194 1.00 72.88 257 GLY A N 1
ATOM 2080 C CA . GLY A 1 257 ? -15.923 16.854 -11.474 1.00 72.88 257 GLY A CA 1
ATOM 2081 C C . GLY A 1 257 ? -16.369 16.720 -10.013 1.00 72.88 257 GLY A C 1
ATOM 2082 O O . GLY A 1 257 ? -16.120 17.623 -9.226 1.00 72.88 257 GLY A O 1
ATOM 2083 N N . ASN A 1 258 ? -16.961 15.584 -9.630 1.00 68.31 258 ASN A N 1
ATOM 2084 C CA . ASN A 1 258 ? -17.379 15.315 -8.247 1.00 68.31 258 ASN A CA 1
ATOM 2085 C C . ASN A 1 258 ? -16.221 14.850 -7.343 1.00 68.31 258 ASN A C 1
ATOM 2087 O O . ASN A 1 258 ? -16.382 14.790 -6.128 1.00 68.31 258 ASN A O 1
ATOM 2091 N N . VAL A 1 259 ? -15.079 14.486 -7.937 1.00 69.12 259 VAL A N 1
ATOM 2092 C CA . VAL A 1 259 ? -13.880 13.974 -7.249 1.00 69.12 259 VAL A CA 1
ATOM 2093 C C . VAL A 1 259 ? -12.667 14.883 -7.492 1.00 69.12 259 VAL A C 1
ATOM 2095 O O . VAL A 1 259 ? -11.655 14.758 -6.804 1.00 69.12 259 VAL A O 1
ATOM 2098 N N . ALA A 1 260 ? -12.769 15.817 -8.447 1.00 70.50 260 ALA A N 1
ATOM 2099 C CA . ALA A 1 260 ? -11.798 16.880 -8.667 1.00 70.50 260 ALA A CA 1
ATOM 2100 C C . ALA A 1 260 ? -11.684 17.732 -7.397 1.00 70.50 260 ALA A C 1
ATOM 2102 O O . ALA A 1 260 ? -12.580 18.504 -7.059 1.00 70.50 260 ALA A O 1
ATOM 2103 N N . ALA A 1 261 ? -10.591 17.541 -6.670 1.00 78.81 261 ALA A N 1
ATOM 2104 C CA . ALA A 1 261 ? -10.401 18.082 -5.337 1.00 78.81 261 ALA A CA 1
ATOM 2105 C C . ALA A 1 261 ? -8.908 18.272 -5.042 1.00 78.81 261 ALA A C 1
ATOM 2107 O O . ALA A 1 261 ? -8.043 18.016 -5.884 1.00 78.81 261 ALA A O 1
ATOM 2108 N N . GLU A 1 262 ? -8.629 18.756 -3.838 1.00 89.81 262 GLU A N 1
ATOM 2109 C CA . GLU A 1 262 ? -7.294 18.809 -3.251 1.00 89.81 262 GLU A CA 1
ATOM 2110 C C . GLU A 1 262 ? -6.686 17.404 -3.079 1.00 89.81 262 GLU A C 1
ATOM 2112 O O . GLU A 1 262 ? -7.384 16.387 -3.094 1.00 89.81 262 GLU A O 1
ATOM 2117 N N . GLY A 1 263 ? -5.366 17.373 -2.906 1.00 92.50 263 GLY A N 1
ATOM 2118 C CA . GLY A 1 263 ? -4.574 16.170 -2.699 1.00 92.50 263 GLY A CA 1
ATOM 2119 C C . GLY A 1 263 ? -3.866 15.675 -3.956 1.00 92.50 263 GLY A C 1
ATOM 2120 O O . GLY A 1 263 ? -4.315 15.896 -5.082 1.00 92.50 263 GLY A O 1
ATOM 2121 N N . GLY A 1 264 ? -2.742 14.994 -3.747 1.00 94.25 264 GLY A N 1
ATOM 2122 C CA . GLY A 1 264 ? -2.056 14.227 -4.777 1.00 94.25 264 GLY A CA 1
ATOM 2123 C C . GLY A 1 264 ? -2.034 12.749 -4.418 1.00 94.25 264 GLY A C 1
ATOM 2124 O O . GLY A 1 264 ? -1.540 12.386 -3.354 1.00 94.25 264 GLY A O 1
ATOM 2125 N N . ASP A 1 265 ? -2.598 11.896 -5.274 1.00 93.00 265 ASP A N 1
ATOM 2126 C CA . ASP A 1 265 ? -2.662 10.460 -5.004 1.00 93.00 265 ASP A CA 1
ATOM 2127 C C . ASP A 1 265 ? -1.301 9.780 -5.174 1.00 93.00 265 ASP A C 1
ATOM 2129 O O . ASP A 1 265 ? -0.443 10.186 -5.956 1.00 93.00 265 ASP A O 1
ATOM 2133 N N . ARG A 1 266 ? -1.130 8.665 -4.471 1.00 93.50 266 ARG A N 1
ATOM 2134 C CA . ARG A 1 266 ? 0.003 7.761 -4.645 1.00 93.50 266 ARG A CA 1
ATOM 2135 C C . ARG A 1 266 ? -0.472 6.489 -5.340 1.00 93.50 266 ARG A C 1
ATOM 2137 O O . ARG A 1 266 ? -1.616 6.073 -5.171 1.00 93.50 266 ARG A O 1
ATOM 2144 N N . ILE A 1 267 ? 0.424 5.829 -6.070 1.00 94.00 267 ILE A N 1
ATOM 2145 C CA . ILE A 1 267 ? 0.202 4.445 -6.506 1.00 94.00 267 ILE A CA 1
ATOM 2146 C C . ILE A 1 267 ? 0.059 3.554 -5.259 1.00 94.00 267 ILE A C 1
ATOM 2148 O O . ILE A 1 267 ? 1.034 3.328 -4.536 1.00 94.00 267 ILE A O 1
ATOM 2152 N N . GLY A 1 268 ? -1.157 3.064 -5.010 1.00 90.62 268 GLY A N 1
ATOM 2153 C CA . GLY A 1 268 ? -1.430 2.006 -4.036 1.00 90.62 268 GLY A CA 1
ATOM 2154 C C . GLY A 1 268 ? -1.058 0.625 -4.584 1.00 90.62 268 GLY A C 1
ATOM 2155 O O . GLY A 1 268 ? -0.934 0.451 -5.796 1.00 90.62 268 GLY A O 1
ATOM 2156 N N . CYS A 1 269 ? -0.881 -0.353 -3.690 1.00 92.94 269 CYS A N 1
ATOM 2157 C CA . CYS A 1 269 ? -0.611 -1.760 -4.032 1.00 92.94 269 CYS A CA 1
ATOM 2158 C C . CYS A 1 269 ? 0.496 -1.926 -5.089 1.00 92.94 269 CYS A C 1
ATOM 2160 O O . CYS A 1 269 ? 0.288 -2.532 -6.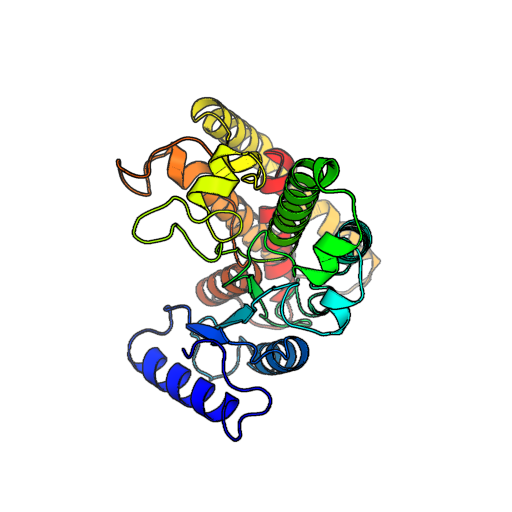142 1.00 92.94 269 CYS A O 1
ATOM 2162 N N . LEU A 1 270 ? 1.670 -1.342 -4.826 1.00 93.31 270 LEU A N 1
ATOM 2163 C CA . LEU A 1 270 ? 2.713 -1.136 -5.834 1.00 93.31 270 LEU A CA 1
ATOM 2164 C C . LEU A 1 270 ? 3.143 -2.429 -6.539 1.00 93.31 270 LEU A C 1
ATOM 2166 O O . LEU A 1 270 ? 3.359 -2.401 -7.744 1.00 93.31 270 LEU A O 1
ATOM 2170 N N . GLU A 1 271 ? 3.218 -3.558 -5.835 1.00 91.50 271 GLU A N 1
ATOM 2171 C CA . GLU A 1 271 ? 3.614 -4.849 -6.426 1.00 91.50 271 GLU A CA 1
ATOM 2172 C C . GLU A 1 271 ? 2.667 -5.268 -7.558 1.00 91.50 271 GLU A C 1
ATOM 2174 O O . GLU A 1 271 ? 3.102 -5.643 -8.647 1.00 91.50 271 GLU A O 1
ATOM 2179 N N . ILE A 1 272 ? 1.361 -5.101 -7.341 1.00 91.31 272 ILE A N 1
ATOM 2180 C CA . ILE A 1 272 ? 0.331 -5.372 -8.345 1.00 91.31 272 ILE A CA 1
ATOM 2181 C C . ILE A 1 272 ? 0.486 -4.433 -9.543 1.00 91.31 272 ILE A C 1
ATOM 2183 O O . ILE A 1 272 ? 0.387 -4.858 -10.698 1.00 91.31 272 ILE A O 1
ATOM 2187 N N . TRP A 1 273 ? 0.757 -3.154 -9.280 1.00 94.00 273 TRP A N 1
ATOM 2188 C CA . TRP A 1 273 ? 0.940 -2.164 -10.335 1.00 94.00 273 TRP A CA 1
ATOM 2189 C C . TRP A 1 273 ? 2.195 -2.438 -11.177 1.00 94.00 273 TRP A C 1
ATOM 2191 O O . TRP A 1 273 ? 2.138 -2.408 -12.409 1.00 94.00 273 TRP A O 1
ATOM 2201 N N . VAL A 1 274 ? 3.310 -2.791 -10.531 1.00 93.50 274 VAL A N 1
ATOM 2202 C CA . VAL A 1 274 ? 4.553 -3.219 -11.189 1.00 93.50 274 VAL A CA 1
ATOM 2203 C C . VAL A 1 274 ? 4.288 -4.445 -12.058 1.00 93.50 274 VAL A C 1
ATOM 2205 O O . VAL A 1 274 ? 4.671 -4.448 -13.228 1.00 93.50 274 VAL A O 1
ATOM 2208 N N . LYS A 1 275 ? 3.573 -5.454 -11.537 1.00 89.75 275 LYS A N 1
ATOM 2209 C CA . LYS A 1 275 ? 3.224 -6.667 -12.295 1.00 89.75 275 LYS A CA 1
ATOM 2210 C C . LYS A 1 275 ? 2.442 -6.314 -13.547 1.00 89.75 275 LYS A C 1
ATOM 2212 O O . LYS A 1 275 ? 2.803 -6.757 -14.636 1.00 89.75 275 LYS A O 1
ATOM 2217 N N . LYS A 1 276 ? 1.403 -5.486 -13.413 1.00 90.88 276 LYS A N 1
ATOM 2218 C CA . LYS A 1 276 ? 0.604 -5.015 -14.549 1.00 90.88 276 LYS A CA 1
ATOM 2219 C C . LYS A 1 276 ? 1.495 -4.382 -15.618 1.00 90.88 276 LYS A C 1
ATOM 2221 O O . LYS A 1 276 ? 1.440 -4.786 -16.778 1.00 90.88 276 LYS A O 1
ATOM 2226 N N . ARG A 1 277 ? 2.338 -3.418 -15.237 1.00 93.50 277 ARG A N 1
ATOM 2227 C CA . ARG A 1 277 ? 3.202 -2.699 -16.184 1.00 93.50 277 ARG A CA 1
ATOM 2228 C C . ARG A 1 277 ? 4.257 -3.589 -16.825 1.00 93.50 277 ARG A C 1
ATOM 2230 O O . ARG A 1 277 ? 4.552 -3.423 -18.005 1.00 93.50 277 ARG A O 1
ATOM 2237 N N . LEU A 1 278 ? 4.769 -4.570 -16.093 1.00 90.00 278 LEU A N 1
ATOM 2238 C CA . LEU A 1 278 ? 5.714 -5.541 -16.624 1.00 90.00 278 LEU A CA 1
ATOM 2239 C C . LEU A 1 278 ? 5.061 -6.534 -17.603 1.00 90.00 278 LEU A C 1
ATOM 2241 O O . LEU A 1 278 ? 5.666 -6.952 -18.594 1.00 90.00 278 LEU A O 1
ATOM 2245 N N . LEU A 1 279 ? 3.803 -6.912 -17.363 1.00 87.12 279 LEU A N 1
ATOM 2246 C CA . LEU A 1 279 ? 3.039 -7.716 -18.314 1.00 87.12 279 LEU A CA 1
ATOM 2247 C C . LEU A 1 279 ? 2.773 -6.933 -19.607 1.00 87.12 279 LEU A C 1
ATOM 2249 O O . LEU A 1 279 ? 3.020 -7.484 -20.681 1.00 87.12 279 LEU A O 1
ATOM 2253 N N . GLU A 1 280 ? 2.350 -5.668 -19.493 1.00 89.56 280 GLU A N 1
ATOM 2254 C CA . GLU A 1 280 ? 2.075 -4.752 -20.614 1.00 89.56 280 GLU A CA 1
ATOM 2255 C C . GLU A 1 280 ? 3.319 -4.390 -21.430 1.00 89.56 280 GLU A C 1
ATOM 2257 O O . GLU A 1 280 ? 3.229 -4.245 -22.646 1.00 89.56 280 GLU A O 1
ATOM 2262 N N . SER A 1 281 ? 4.484 -4.263 -20.789 1.00 89.44 281 SER A N 1
ATOM 2263 C CA . SER A 1 281 ? 5.732 -3.917 -21.479 1.00 89.44 281 SER A CA 1
ATOM 2264 C C . SER A 1 281 ? 6.249 -5.032 -22.391 1.00 89.44 281 SER A C 1
ATOM 2266 O O . SER A 1 281 ? 7.125 -4.791 -23.217 1.00 89.44 281 SER A O 1
ATOM 2268 N N . GLY A 1 282 ? 5.754 -6.264 -22.224 1.00 87.62 282 GLY A N 1
ATOM 2269 C CA . GLY A 1 282 ? 6.243 -7.435 -22.951 1.00 87.62 282 GLY A CA 1
ATOM 2270 C C . GLY A 1 282 ? 7.668 -7.858 -22.572 1.00 87.62 282 GLY A C 1
ATOM 2271 O O . GLY A 1 282 ? 8.182 -8.806 -23.160 1.00 87.62 282 GLY A O 1
ATOM 2272 N N . GLN A 1 283 ? 8.295 -7.208 -21.585 1.00 87.56 283 GLN A N 1
ATOM 2273 C CA . GLN A 1 283 ? 9.664 -7.504 -21.161 1.00 87.56 283 GLN A CA 1
ATOM 2274 C C . GLN A 1 283 ? 9.739 -8.876 -20.491 1.00 87.56 283 GLN A C 1
ATOM 2276 O O . GLN A 1 283 ? 8.968 -9.181 -19.578 1.00 87.56 283 GLN A O 1
ATOM 2281 N N . ARG A 1 284 ? 10.651 -9.730 -20.954 1.00 84.25 284 ARG A N 1
ATOM 2282 C CA . ARG A 1 284 ? 10.837 -11.111 -20.480 1.00 84.25 284 ARG A CA 1
ATOM 2283 C C . ARG A 1 284 ? 12.328 -11.462 -20.497 1.00 84.25 284 ARG A C 1
ATOM 2285 O O . ARG A 1 284 ? 13.126 -10.767 -21.116 1.00 84.25 284 ARG A O 1
ATOM 2292 N N . GLY A 1 285 ? 12.686 -12.578 -19.868 1.00 85.56 285 GLY A N 1
ATOM 2293 C CA . GLY A 1 285 ? 14.050 -13.114 -19.881 1.00 85.56 285 GLY A CA 1
ATOM 2294 C C . GLY A 1 285 ? 14.865 -12.764 -18.636 1.00 85.56 285 GLY A C 1
ATOM 2295 O O . GLY A 1 285 ? 14.341 -12.217 -17.668 1.00 85.56 285 GLY A O 1
ATOM 2296 N N . GLU A 1 286 ? 16.155 -13.111 -18.662 1.00 85.00 286 GLU A N 1
ATOM 2297 C CA . GLU A 1 286 ? 17.056 -13.067 -17.495 1.00 85.00 286 GLU A CA 1
ATOM 2298 C C . GLU A 1 286 ? 17.140 -11.681 -16.843 1.00 85.00 286 GLU A C 1
ATOM 2300 O O . GLU A 1 286 ? 17.267 -11.580 -15.627 1.00 85.00 286 GLU A O 1
ATOM 2305 N N . PHE A 1 287 ? 17.044 -10.609 -17.630 1.00 90.06 287 PHE A N 1
ATOM 2306 C CA . PHE A 1 287 ? 17.251 -9.236 -17.162 1.00 90.06 287 PHE A CA 1
ATOM 2307 C C . PHE A 1 287 ? 15.961 -8.476 -16.844 1.00 90.06 287 PHE A C 1
ATOM 2309 O O . PHE A 1 287 ? 16.006 -7.277 -16.583 1.00 90.06 287 PHE A O 1
ATOM 2316 N N . VAL A 1 288 ? 14.809 -9.152 -16.811 1.00 91.31 288 VAL A N 1
ATOM 2317 C CA . VAL A 1 288 ? 13.513 -8.509 -16.529 1.00 91.31 288 VAL A CA 1
ATOM 2318 C C . VAL A 1 288 ? 13.487 -7.771 -15.180 1.00 91.31 288 VAL A C 1
ATOM 2320 O O . VAL A 1 288 ? 12.849 -6.729 -15.045 1.00 91.31 288 VAL A O 1
ATOM 2323 N N . TRP A 1 289 ? 14.257 -8.251 -14.201 1.00 92.25 289 TRP A N 1
ATOM 2324 C CA . TRP A 1 289 ? 14.415 -7.604 -12.897 1.00 92.25 289 TRP A CA 1
ATOM 2325 C C . TRP A 1 289 ? 15.063 -6.212 -12.994 1.00 92.25 289 TRP A C 1
ATOM 2327 O O . TRP A 1 289 ? 14.792 -5.360 -12.152 1.00 92.25 289 TRP A O 1
ATOM 2337 N N . ILE A 1 290 ? 15.890 -5.946 -14.018 1.00 95.31 290 ILE A N 1
ATOM 2338 C CA . ILE A 1 290 ? 16.506 -4.628 -14.241 1.00 95.31 290 ILE A CA 1
ATOM 2339 C C . ILE A 1 290 ? 15.419 -3.602 -14.562 1.00 95.31 290 ILE A C 1
ATOM 2341 O O . ILE A 1 290 ? 15.424 -2.497 -14.016 1.00 95.31 290 ILE A O 1
ATOM 2345 N N . TRP A 1 291 ? 14.461 -3.987 -15.411 1.00 96.19 291 TRP A N 1
ATOM 2346 C CA . TRP A 1 291 ? 13.311 -3.150 -15.738 1.00 96.19 291 TRP A CA 1
ATOM 2347 C C . TRP A 1 291 ? 12.476 -2.850 -14.492 1.00 96.19 291 TRP A C 1
ATOM 2349 O O . TRP A 1 291 ? 12.133 -1.697 -14.238 1.00 96.19 291 TRP A O 1
ATOM 2359 N N . GLU A 1 292 ? 12.203 -3.867 -13.671 1.00 95.50 292 GLU A N 1
ATOM 2360 C CA . GLU A 1 292 ? 11.451 -3.699 -12.426 1.00 95.50 292 GLU A CA 1
ATOM 2361 C C . GLU A 1 292 ? 12.167 -2.767 -11.434 1.00 95.50 292 GLU A C 1
ATOM 2363 O O . GLU A 1 292 ? 11.539 -1.866 -10.868 1.00 95.50 292 GLU A O 1
ATOM 2368 N N . GLN A 1 293 ? 13.482 -2.929 -11.250 1.00 95.75 293 GLN A N 1
ATOM 2369 C CA . GLN A 1 293 ? 14.277 -2.019 -10.421 1.00 95.75 293 GLN A CA 1
ATOM 2370 C C . GLN A 1 293 ? 14.211 -0.581 -10.937 1.00 95.75 293 GLN A C 1
ATOM 2372 O O . GLN A 1 293 ? 14.039 0.345 -10.143 1.00 95.75 293 GLN A O 1
ATOM 2377 N N . GLY A 1 294 ? 14.309 -0.403 -12.257 1.00 97.62 294 GLY A N 1
ATOM 2378 C CA . GLY A 1 294 ? 14.118 0.882 -12.918 1.00 97.62 294 GLY A CA 1
ATOM 2379 C C . GLY A 1 294 ? 12.765 1.487 -12.573 1.00 97.62 294 GLY A C 1
ATOM 2380 O O . GLY A 1 294 ? 12.702 2.593 -12.044 1.00 97.62 294 GLY A O 1
ATOM 2381 N N . PHE A 1 295 ? 11.685 0.733 -12.787 1.00 98.00 295 PHE A N 1
ATOM 2382 C CA . PHE A 1 295 ? 10.316 1.166 -12.509 1.00 98.00 295 PHE A CA 1
ATOM 2383 C C . PHE A 1 295 ? 10.136 1.648 -11.071 1.00 98.00 295 PHE A C 1
ATOM 2385 O O . PHE A 1 295 ? 9.661 2.761 -10.836 1.00 98.00 295 PHE A O 1
ATOM 2392 N N . ARG A 1 296 ? 10.568 0.843 -10.097 1.00 97.25 296 ARG A N 1
ATOM 2393 C CA . ARG A 1 296 ? 10.474 1.188 -8.672 1.00 97.25 296 ARG A CA 1
ATOM 2394 C C . ARG A 1 296 ? 11.292 2.428 -8.333 1.00 97.25 296 ARG A C 1
ATOM 2396 O O . ARG A 1 296 ? 10.817 3.277 -7.583 1.00 97.25 296 ARG A O 1
ATOM 2403 N N . ALA A 1 297 ? 12.483 2.569 -8.912 1.00 98.00 297 ALA A N 1
ATOM 2404 C CA . ALA A 1 297 ? 13.306 3.761 -8.743 1.00 98.00 297 ALA A CA 1
ATOM 2405 C C . ALA A 1 297 ? 12.671 5.011 -9.374 1.00 98.00 297 ALA A C 1
ATOM 2407 O O . ALA A 1 297 ? 12.800 6.097 -8.816 1.00 98.00 297 ALA A O 1
ATOM 2408 N N . GLY A 1 298 ? 11.946 4.869 -10.487 1.00 98.56 298 GLY A N 1
ATOM 2409 C CA . GLY A 1 298 ? 11.164 5.949 -11.092 1.00 98.56 298 GLY A CA 1
ATOM 2410 C C . GLY A 1 298 ? 10.038 6.428 -10.178 1.00 98.56 298 GLY A C 1
ATOM 2411 O O . GLY A 1 298 ? 9.934 7.622 -9.897 1.00 98.56 298 GLY A O 1
ATOM 2412 N N . VAL A 1 299 ? 9.247 5.489 -9.644 1.00 98.50 299 VAL A N 1
ATOM 2413 C CA . VAL A 1 299 ? 8.191 5.783 -8.658 1.00 98.50 299 VAL A CA 1
ATOM 2414 C C . VAL A 1 299 ? 8.781 6.440 -7.407 1.00 98.50 299 VAL A C 1
ATOM 2416 O O . VAL A 1 299 ? 8.291 7.474 -6.960 1.00 98.50 299 VAL A O 1
ATOM 2419 N N . GLY A 1 300 ? 9.852 5.864 -6.854 1.00 97.69 300 GLY A N 1
ATOM 2420 C CA . GLY A 1 300 ? 10.529 6.387 -5.668 1.00 97.69 300 GLY A CA 1
ATOM 2421 C C . GLY A 1 300 ? 11.116 7.781 -5.887 1.00 97.69 300 GLY A C 1
ATOM 2422 O O . GLY A 1 300 ? 10.933 8.654 -5.045 1.00 97.69 300 GLY A O 1
ATOM 2423 N N . GLY A 1 301 ? 11.756 8.014 -7.036 1.00 98.12 301 GLY A N 1
ATOM 2424 C CA . GLY A 1 301 ? 12.332 9.309 -7.394 1.00 98.12 301 GLY A CA 1
ATOM 2425 C C . GLY A 1 301 ? 11.278 10.406 -7.530 1.00 98.12 301 GLY A C 1
ATOM 2426 O O . GLY A 1 301 ? 11.485 11.512 -7.031 1.00 98.12 301 GLY A O 1
ATOM 2427 N N . PHE A 1 302 ? 10.128 10.099 -8.141 1.00 98.69 302 PHE A N 1
ATOM 2428 C CA . PHE A 1 302 ? 9.004 11.032 -8.188 1.00 98.69 302 PHE A CA 1
ATOM 2429 C C . PHE A 1 302 ? 8.450 11.312 -6.784 1.00 98.69 302 PHE A C 1
ATOM 2431 O O . PHE A 1 302 ? 8.368 12.472 -6.382 1.00 98.69 302 PHE A O 1
ATOM 2438 N N . ASN A 1 303 ? 8.121 10.262 -6.019 1.00 97.50 303 ASN A N 1
ATOM 2439 C CA . ASN A 1 303 ? 7.540 10.389 -4.678 1.00 97.50 303 ASN A CA 1
ATOM 2440 C C . ASN A 1 303 ? 8.434 11.217 -3.747 1.00 97.50 303 ASN A C 1
ATOM 2442 O O . ASN A 1 303 ? 7.962 12.167 -3.128 1.00 97.50 303 ASN A O 1
ATOM 2446 N N . GLN A 1 304 ? 9.737 10.922 -3.725 1.00 97.19 304 GLN A N 1
ATOM 2447 C CA . GLN A 1 304 ? 10.710 11.670 -2.935 1.00 97.19 304 GLN A CA 1
ATOM 2448 C C . GLN A 1 304 ? 10.737 13.151 -3.328 1.00 97.19 304 GLN A C 1
ATOM 2450 O O . GLN A 1 304 ? 10.786 14.016 -2.454 1.00 97.19 304 GLN A O 1
ATOM 2455 N N . TYR A 1 305 ? 10.695 13.458 -4.628 1.00 97.88 305 TYR A N 1
ATOM 2456 C CA . TYR A 1 305 ? 10.705 14.839 -5.102 1.00 97.88 305 TYR A CA 1
ATOM 2457 C C . TYR A 1 305 ? 9.466 15.615 -4.639 1.00 97.88 305 TYR A C 1
ATOM 2459 O O . TYR A 1 305 ? 9.578 16.758 -4.195 1.00 97.88 305 TYR A O 1
ATOM 2467 N N . VAL A 1 306 ? 8.284 14.997 -4.711 1.00 97.06 306 VAL A N 1
ATOM 2468 C CA . VAL A 1 306 ? 7.023 15.647 -4.327 1.00 97.06 306 VAL A CA 1
ATOM 2469 C C . VAL A 1 306 ? 6.702 15.535 -2.832 1.00 97.06 306 VAL A C 1
ATOM 2471 O O . VAL A 1 306 ? 5.651 16.017 -2.410 1.00 97.06 306 VAL A O 1
ATOM 2474 N N . GLY A 1 307 ? 7.597 14.962 -2.022 1.00 93.69 307 GLY A N 1
ATOM 2475 C CA . GLY A 1 307 ? 7.468 14.881 -0.565 1.00 93.69 307 GLY A CA 1
ATOM 2476 C C . GLY A 1 307 ? 6.465 13.831 -0.079 1.00 93.69 307 GLY A C 1
ATOM 2477 O O . GLY A 1 307 ? 5.689 14.122 0.833 1.00 93.69 307 GLY A O 1
ATOM 2478 N N . MET A 1 308 ? 6.465 12.652 -0.707 1.00 90.00 308 MET A N 1
ATOM 2479 C CA . MET A 1 308 ? 5.701 11.460 -0.308 1.00 90.00 308 MET A CA 1
ATOM 2480 C C . MET A 1 308 ? 6.585 10.341 0.237 1.00 90.00 308 MET A C 1
ATOM 2482 O O . MET A 1 308 ? 7.764 10.257 -0.174 1.00 90.00 308 MET A O 1
#

Sequence (308 aa):
IVNEATHNAEGMYAFYEDVVREVARWDESIPLYISDAWDLKTALRWTNGRHPFGGTPKNPVLIDTHRYYTFSDEDRSQSPQQIIGRLGAELEELSGNEGSLGDRGEAQVIIGEWSCVLDGQTWGRVRPEEKDRLVTQFGRAQSQKWQQRAGGCYFWTYKMDWMDGGEWGFAEQSKKWNITPPQYLTLPVQEVRNRIGGAEARRGELAHTARQNHENYWNQAAPGKHFDHQLYSDGWNIGFSDAQKFFGMRSEGVLGGNVAAEGGDRIGCLEIWVKKRLLESGQRGEFVWIWEQGFRAGVGGFNQYVGM